Protein AF-A0A6L9H3I3-F1 (afdb_monomer_lite)

Structure (mmCIF, N/CA/C/O backbone):
data_AF-A0A6L9H3I3-F1
#
_entry.id   AF-A0A6L9H3I3-F1
#
loop_
_atom_site.group_PDB
_atom_site.id
_atom_site.type_symbol
_atom_site.label_atom_id
_atom_site.label_alt_id
_atom_site.label_comp_id
_atom_site.label_asym_id
_atom_site.label_entity_id
_atom_site.label_seq_id
_atom_site.pdbx_PDB_ins_code
_atom_site.Cartn_x
_atom_site.Cartn_y
_atom_site.Cartn_z
_atom_site.occupancy
_atom_site.B_iso_or_equiv
_atom_site.auth_seq_id
_atom_site.auth_comp_id
_atom_site.auth_asym_id
_atom_site.auth_atom_id
_atom_site.pdbx_PDB_model_num
ATOM 1 N N . MET A 1 1 ? -70.699 -23.336 64.433 1.00 36.28 1 MET A N 1
ATOM 2 C CA . MET A 1 1 ? -69.606 -24.010 63.700 1.00 36.28 1 MET A CA 1
ATOM 3 C C . MET A 1 1 ? -68.574 -22.952 63.310 1.00 36.28 1 MET A C 1
ATOM 5 O O . MET A 1 1 ? -68.954 -21.989 62.669 1.00 36.28 1 MET A O 1
ATOM 9 N N . LYS A 1 2 ? -67.322 -23.150 63.756 1.00 35.12 2 LYS A N 1
ATOM 10 C CA . LYS A 1 2 ? -66.038 -22.497 63.391 1.00 35.12 2 LYS A CA 1
ATOM 11 C C . LYS A 1 2 ? -65.759 -21.015 63.749 1.00 35.12 2 LYS A C 1
ATOM 13 O O . LYS A 1 2 ? -66.185 -20.085 63.084 1.00 35.12 2 LYS A O 1
ATOM 18 N N . MET A 1 3 ? -64.884 -20.864 64.752 1.00 33.75 3 MET A N 1
ATOM 19 C CA . MET A 1 3 ? -63.939 -19.757 64.986 1.00 33.75 3 MET A CA 1
ATOM 20 C C . MET A 1 3 ? -62.792 -19.750 63.949 1.00 33.75 3 MET A C 1
ATOM 22 O O . MET A 1 3 ? -62.346 -20.836 63.580 1.00 33.75 3 MET A O 1
ATOM 26 N N . ARG A 1 4 ? -62.178 -18.586 63.653 1.00 32.34 4 ARG A N 1
ATOM 27 C CA . ARG A 1 4 ? -60.791 -18.240 64.078 1.00 32.34 4 ARG A CA 1
ATOM 28 C C . ARG A 1 4 ? -60.317 -16.851 63.614 1.00 32.34 4 ARG A C 1
ATOM 30 O O . ARG A 1 4 ? -60.795 -16.298 62.637 1.00 32.34 4 ARG A O 1
ATOM 37 N N . LYS A 1 5 ? -59.370 -16.335 64.406 1.00 36.81 5 LYS A N 1
ATOM 38 C CA . LYS A 1 5 ? -58.681 -15.036 64.392 1.00 36.81 5 LYS A CA 1
ATOM 39 C C . LYS A 1 5 ? -57.460 -15.019 63.448 1.00 36.81 5 LYS A C 1
ATOM 41 O O . LYS A 1 5 ? -56.814 -16.054 63.326 1.00 36.81 5 LYS A O 1
ATOM 46 N N . GLY A 1 6 ? -57.072 -13.812 63.008 1.00 32.16 6 GLY A N 1
ATOM 47 C CA . GLY A 1 6 ? -55.678 -13.361 62.806 1.00 32.16 6 GLY A CA 1
ATOM 48 C C . GLY A 1 6 ? -55.072 -13.526 61.405 1.00 32.16 6 GLY A C 1
ATOM 49 O O . GLY A 1 6 ? -55.079 -14.625 60.873 1.00 32.16 6 GLY A O 1
ATOM 50 N N . PHE A 1 7 ? -54.519 -12.453 60.823 1.00 34.06 7 PHE A N 1
ATOM 51 C CA . PHE A 1 7 ? -53.072 -12.154 60.779 1.00 34.06 7 PHE A CA 1
ATOM 52 C C . PHE A 1 7 ? -52.809 -10.844 60.008 1.00 34.06 7 PHE A C 1
ATOM 54 O O . PHE A 1 7 ? -53.468 -10.544 59.018 1.00 34.06 7 PHE A O 1
ATOM 61 N N . ALA A 1 8 ? -51.849 -10.067 60.507 1.00 35.03 8 ALA A N 1
ATOM 62 C CA . ALA A 1 8 ? -51.223 -8.934 59.835 1.00 35.03 8 ALA A CA 1
ATOM 63 C C . ALA A 1 8 ? -50.082 -9.408 58.911 1.00 35.03 8 ALA A C 1
ATOM 65 O O . ALA A 1 8 ? -49.525 -10.482 59.138 1.00 35.03 8 ALA A O 1
ATOM 66 N N . GLY A 1 9 ? -49.686 -8.559 57.955 1.00 30.41 9 GLY A N 1
ATOM 67 C CA . GLY A 1 9 ? -48.455 -8.682 57.156 1.00 30.41 9 GLY A CA 1
ATOM 68 C C . GLY A 1 9 ? -48.728 -8.794 55.652 1.00 30.41 9 GLY A C 1
ATOM 69 O O . GLY A 1 9 ? -49.701 -9.420 55.267 1.00 30.41 9 GLY A O 1
ATOM 70 N N . ILE A 1 10 ? -47.966 -8.227 54.716 1.00 40.44 10 ILE A N 1
ATOM 71 C CA . ILE A 1 10 ? -46.642 -7.591 54.695 1.00 40.44 10 ILE A CA 1
ATOM 72 C C . ILE A 1 10 ? -46.613 -6.715 53.422 1.00 40.44 10 ILE A C 1
ATOM 74 O O . ILE A 1 10 ? -47.197 -7.088 52.404 1.00 40.44 10 ILE A O 1
ATOM 78 N N . CYS A 1 11 ? -45.939 -5.563 53.469 1.00 42.69 11 CYS A N 1
ATOM 79 C CA . CYS A 1 11 ? -45.597 -4.765 52.292 1.00 42.69 11 CYS A CA 1
ATOM 80 C C . CYS A 1 11 ? -44.807 -5.605 51.277 1.00 42.69 11 CYS A C 1
ATOM 82 O O . CYS A 1 11 ? -43.746 -6.120 51.615 1.00 42.69 11 CYS A O 1
ATOM 84 N N . ALA A 1 12 ? -45.255 -5.669 50.027 1.00 38.38 12 ALA A N 1
ATOM 85 C CA . ALA A 1 12 ? -44.405 -6.067 48.911 1.00 38.38 12 ALA A CA 1
ATOM 86 C C . ALA A 1 12 ? -44.545 -5.011 47.813 1.00 38.38 12 ALA A C 1
ATOM 88 O O . ALA A 1 12 ? -45.418 -5.089 46.951 1.00 38.38 12 ALA A O 1
ATOM 89 N N . ALA A 1 13 ? -43.707 -3.977 47.891 1.00 41.44 13 ALA A N 1
ATOM 90 C CA . ALA A 1 13 ? -43.441 -3.129 46.743 1.00 41.44 13 ALA A CA 1
ATOM 91 C C . ALA A 1 13 ? -42.761 -4.016 45.693 1.00 41.44 13 ALA A C 1
ATOM 93 O O . ALA A 1 13 ? -41.644 -4.487 45.904 1.00 41.44 13 ALA A O 1
ATOM 94 N N . ALA A 1 14 ? -43.456 -4.292 44.592 1.00 40.12 14 ALA A N 1
ATOM 95 C CA . ALA A 1 14 ? -42.855 -4.931 43.435 1.00 40.12 14 ALA A CA 1
ATOM 96 C C . ALA A 1 14 ? -41.870 -3.934 42.810 1.00 40.12 14 ALA A C 1
ATOM 98 O O . ALA A 1 14 ? -42.254 -3.078 42.016 1.00 40.12 14 ALA A O 1
ATOM 99 N N . ALA A 1 15 ? -40.601 -4.009 43.207 1.00 45.19 15 ALA A N 1
ATOM 100 C CA . ALA A 1 15 ? -39.524 -3.408 42.442 1.00 45.19 15 ALA A CA 1
ATOM 101 C C . ALA A 1 15 ? -39.409 -4.203 41.135 1.00 45.19 15 ALA A C 1
ATOM 103 O O . ALA A 1 15 ? -38.855 -5.300 41.113 1.00 45.19 15 ALA A O 1
ATOM 104 N N . LEU A 1 16 ? -39.995 -3.678 40.058 1.00 47.09 16 LEU A N 1
ATOM 105 C CA . LEU A 1 16 ? -39.700 -4.115 38.698 1.00 47.09 16 LEU A CA 1
ATOM 106 C C . LEU A 1 16 ? -38.226 -3.799 38.442 1.00 47.09 16 LEU A C 1
ATOM 108 O O . LEU A 1 16 ? -37.859 -2.663 38.147 1.00 47.09 16 LEU A O 1
ATOM 112 N N . SER A 1 17 ? -37.371 -4.801 38.617 1.00 55.84 17 SER A N 1
ATOM 113 C CA . SER A 1 17 ? -35.988 -4.766 38.172 1.00 55.84 17 SER A CA 1
ATOM 114 C C . SER A 1 17 ? -35.982 -4.653 36.648 1.00 55.84 17 SER A C 1
ATOM 116 O O . SER A 1 17 ? -36.091 -5.647 35.931 1.00 55.84 17 SER A O 1
ATOM 118 N N . LEU A 1 18 ? -35.875 -3.419 36.149 1.00 47.84 18 LEU A N 1
ATOM 119 C CA . LEU A 1 18 ? -35.474 -3.141 34.775 1.00 47.84 18 LEU A CA 1
ATOM 120 C C . LEU A 1 18 ? -34.069 -3.717 34.603 1.00 47.84 18 LEU A C 1
ATOM 122 O O . LEU A 1 18 ? -33.072 -3.100 34.971 1.00 47.84 18 LEU A O 1
ATOM 126 N N . SER A 1 19 ? -33.998 -4.934 34.078 1.00 59.56 19 SER A N 1
ATOM 127 C CA . SER A 1 19 ? -32.779 -5.463 33.487 1.00 59.56 19 SER A CA 1
ATOM 128 C C . SER A 1 19 ? -32.540 -4.656 32.217 1.00 59.56 19 SER A C 1
ATOM 130 O O . SER A 1 19 ? -32.976 -5.023 31.132 1.00 59.56 19 SER A O 1
ATOM 132 N N . MET A 1 20 ? -31.898 -3.495 32.366 1.00 53.78 20 MET A N 1
ATOM 133 C CA . MET A 1 20 ? -31.274 -2.824 31.237 1.00 53.78 20 MET A CA 1
ATOM 134 C C . MET A 1 20 ? -30.166 -3.761 30.777 1.00 53.78 20 MET A C 1
ATOM 136 O O . MET A 1 20 ? -29.102 -3.837 31.389 1.00 53.78 20 MET A O 1
ATOM 140 N N . THR A 1 21 ? -30.447 -4.548 29.745 1.00 56.28 21 THR A N 1
ATOM 141 C CA . THR A 1 21 ? -29.399 -5.176 28.956 1.00 56.28 21 THR A CA 1
ATOM 142 C C . THR A 1 21 ? -28.536 -4.036 28.439 1.00 56.28 21 THR A C 1
ATOM 144 O O . THR A 1 21 ? -28.946 -3.317 27.528 1.00 56.28 21 THR A O 1
ATOM 147 N N . VAL A 1 22 ? -27.383 -3.810 29.064 1.00 59.03 22 VAL A N 1
ATOM 148 C CA . VAL A 1 22 ? -26.354 -2.953 28.486 1.00 59.03 22 VAL A CA 1
ATOM 149 C C . VAL A 1 22 ? -25.877 -3.718 27.260 1.00 59.03 22 VAL A C 1
ATOM 151 O O . VAL A 1 22 ? -25.100 -4.662 27.376 1.00 59.03 22 VAL A O 1
ATOM 154 N N . GLY A 1 23 ? -26.445 -3.405 26.094 1.00 58.66 23 GLY A N 1
ATOM 155 C CA . GLY A 1 23 ? -25.831 -3.807 24.839 1.00 58.66 23 GLY A CA 1
ATOM 156 C C . GLY A 1 23 ? -24.420 -3.238 24.852 1.00 58.66 23 GLY A C 1
ATOM 157 O O . GLY A 1 23 ? -24.249 -2.055 25.144 1.00 58.66 23 GLY A O 1
ATOM 158 N N . ALA A 1 24 ? -23.411 -4.076 24.630 1.00 58.72 24 ALA A N 1
ATOM 159 C CA . ALA A 1 24 ? -22.078 -3.575 24.344 1.00 58.72 24 ALA A CA 1
ATOM 160 C C . ALA A 1 24 ? -22.190 -2.809 23.021 1.00 58.72 24 ALA A C 1
ATOM 162 O O . ALA A 1 24 ? -22.358 -3.419 21.967 1.00 58.72 24 ALA A O 1
ATOM 163 N N . PHE A 1 25 ? -22.228 -1.482 23.091 1.00 70.00 25 PHE A N 1
ATOM 164 C CA . PHE A 1 25 ? -22.212 -0.645 21.902 1.00 70.00 25 PHE A CA 1
ATOM 165 C C . PHE A 1 25 ? -20.771 -0.625 21.392 1.00 70.00 25 PHE A C 1
ATOM 167 O O . PHE A 1 25 ? -19.855 -0.305 22.149 1.00 70.00 25 PHE A O 1
ATOM 174 N N . ALA A 1 26 ? -20.568 -1.048 20.145 1.00 81.38 26 ALA A N 1
ATOM 175 C CA . ALA A 1 26 ? -19.287 -0.896 19.467 1.00 81.38 26 ALA A CA 1
ATOM 176 C C . ALA A 1 26 ? -19.008 0.600 19.231 1.00 81.38 26 ALA A C 1
ATOM 178 O O . ALA A 1 26 ? -19.950 1.387 19.126 1.00 81.38 26 ALA A O 1
ATOM 179 N N . GLY A 1 27 ? -17.730 0.982 19.181 1.00 89.44 27 GLY A N 1
ATOM 180 C CA . GLY A 1 27 ? -17.313 2.312 18.739 1.00 89.44 27 GLY A CA 1
ATOM 181 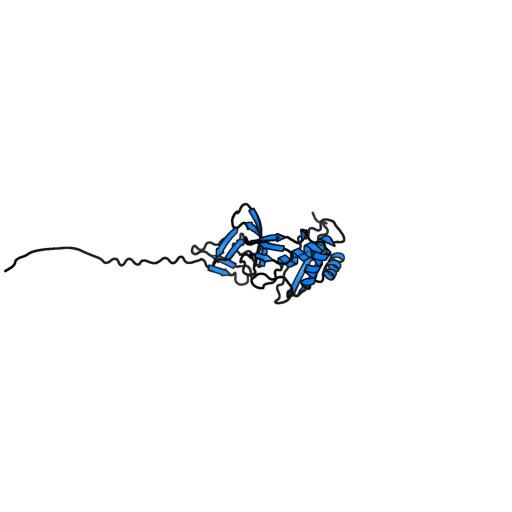C C . GLY A 1 27 ? -17.759 2.642 17.308 1.00 89.44 27 GLY A C 1
ATOM 182 O O . GLY A 1 27 ? -18.291 1.801 16.582 1.00 89.44 27 GLY A O 1
ATOM 183 N N . GLU A 1 28 ? -17.549 3.891 16.907 1.00 94.19 28 GLU A N 1
ATOM 184 C CA . GLU A 1 28 ? -18.027 4.431 15.635 1.00 94.19 28 GLU A CA 1
ATOM 185 C C . GLU A 1 28 ? -16.882 4.983 14.783 1.00 94.19 28 GLU A C 1
ATOM 187 O O . GLU A 1 28 ? -15.954 5.628 15.275 1.00 94.19 28 GLU A O 1
ATOM 192 N N . TRP A 1 29 ? -16.982 4.765 13.472 1.00 96.00 29 TRP A N 1
ATOM 193 C CA . TRP A 1 29 ? -16.098 5.375 12.486 1.00 96.00 29 TRP A CA 1
ATOM 194 C C . TRP A 1 29 ? -16.438 6.855 12.294 1.00 96.00 29 TRP A C 1
ATOM 196 O O . TRP A 1 29 ? -17.592 7.205 12.045 1.00 96.00 29 TRP A O 1
ATOM 206 N N . GLN A 1 30 ? -15.429 7.723 12.354 1.00 95.94 30 GLN A N 1
ATOM 207 C CA . GLN A 1 30 ? -15.565 9.159 12.116 1.00 95.94 30 GLN A CA 1
ATOM 208 C C . GLN A 1 30 ? -14.594 9.622 11.035 1.00 95.94 30 GLN A C 1
ATOM 210 O O . GLN A 1 30 ? -13.382 9.476 11.176 1.00 95.94 30 GLN A O 1
ATOM 215 N N . PHE A 1 31 ? -15.140 10.205 9.970 1.00 95.25 31 PHE A N 1
ATOM 216 C CA . PHE A 1 31 ? -14.370 10.812 8.889 1.00 95.25 31 PHE A CA 1
ATOM 217 C C . PHE A 1 31 ? -14.154 12.303 9.137 1.00 95.25 31 PHE A C 1
ATOM 219 O O . PHE A 1 31 ? -15.079 13.009 9.550 1.00 95.25 31 PHE A O 1
ATOM 226 N N . GLN A 1 32 ? -12.959 12.800 8.826 1.00 94.44 32 GLN A N 1
ATOM 227 C CA . GLN A 1 32 ? -12.697 14.233 8.806 1.00 94.44 32 GLN A CA 1
ATOM 228 C C . GLN A 1 32 ? -13.290 14.871 7.540 1.00 94.44 32 GLN A C 1
ATOM 230 O O . GLN A 1 32 ? -12.771 14.706 6.439 1.00 94.44 32 GLN A O 1
ATOM 235 N N . GLU A 1 33 ? -14.360 15.654 7.692 1.00 92.62 33 GLU A N 1
ATOM 236 C CA . GLU A 1 33 ? -14.953 16.395 6.574 1.00 92.62 33 GLU A CA 1
ATOM 237 C C . GLU A 1 33 ? -13.937 17.360 5.935 1.00 92.62 33 GLU A C 1
ATOM 239 O O . GLU A 1 33 ? -13.255 18.122 6.623 1.00 92.62 33 GLU A O 1
ATOM 244 N N . GLY A 1 34 ? -13.831 17.317 4.602 1.00 90.94 34 GLY A N 1
ATOM 245 C CA . GLY A 1 34 ? -12.828 18.075 3.845 1.00 90.94 34 GLY A CA 1
ATOM 246 C C . GLY A 1 34 ? -11.401 17.528 3.965 1.00 90.94 34 GLY A C 1
ATOM 247 O O . GLY A 1 34 ? -10.474 18.180 3.489 1.00 90.94 34 GLY A O 1
ATOM 248 N N . GLY A 1 35 ? -11.235 16.373 4.609 1.00 88.56 35 GLY A N 1
ATOM 249 C CA . GLY A 1 35 ? -9.977 15.659 4.726 1.00 88.56 35 GLY A CA 1
ATOM 250 C C . GLY A 1 35 ? -9.664 14.737 3.548 1.00 88.56 35 GLY A C 1
ATOM 251 O O . GLY A 1 35 ? -10.471 14.547 2.635 1.00 88.56 35 GLY A O 1
ATOM 252 N N . GLU A 1 36 ? -8.475 14.146 3.598 1.00 89.25 36 GLU A N 1
ATOM 253 C CA . GLU A 1 36 ? -8.033 13.091 2.690 1.00 89.25 36 GLU A CA 1
ATOM 254 C C . GLU A 1 36 ? -8.797 11.787 2.949 1.00 89.25 36 GLU A C 1
ATOM 256 O O . GLU A 1 36 ? -9.275 11.539 4.055 1.00 89.25 36 GLU A O 1
ATOM 261 N N . TYR A 1 37 ? -8.880 10.913 1.942 1.00 87.25 37 TYR A N 1
ATOM 262 C CA . TYR A 1 37 ? -9.697 9.688 1.988 1.00 87.25 37 TYR A CA 1
ATOM 263 C C . TYR A 1 37 ? -9.380 8.744 3.166 1.00 87.25 37 TYR A C 1
ATOM 265 O O . TYR A 1 37 ? -10.253 7.987 3.585 1.00 87.25 37 TYR A O 1
ATOM 273 N N . TRP A 1 38 ? -8.154 8.794 3.694 1.00 90.19 38 TRP A N 1
ATOM 274 C CA . TRP A 1 38 ? -7.659 7.975 4.804 1.00 90.19 38 TRP A CA 1
ATOM 275 C C . TRP A 1 38 ? -7.886 8.609 6.185 1.00 90.19 38 TRP A C 1
ATOM 277 O O . TRP A 1 38 ? -7.622 7.963 7.194 1.00 90.19 38 TRP A O 1
ATOM 287 N N . GLN A 1 39 ? -8.404 9.841 6.274 1.00 95.81 39 GLN A N 1
ATOM 288 C CA . GLN A 1 39 ? -8.617 10.545 7.548 1.00 95.81 39 GLN A CA 1
ATOM 289 C C . GLN A 1 39 ? -9.863 10.044 8.295 1.00 95.81 39 GLN A C 1
ATOM 291 O O . GLN A 1 39 ? -10.807 10.788 8.577 1.00 95.81 39 GLN A O 1
ATOM 296 N N . TRP A 1 40 ? -9.843 8.758 8.631 1.00 97.19 40 TRP A N 1
ATOM 297 C CA . TRP A 1 40 ? -10.832 8.063 9.441 1.00 97.19 40 TRP A CA 1
ATOM 298 C C . TRP A 1 40 ? -10.263 7.727 10.810 1.00 97.19 40 TRP A C 1
ATOM 300 O O . TRP A 1 40 ? -9.162 7.195 10.909 1.00 97.19 40 TRP A O 1
ATOM 310 N N . LYS A 1 41 ? -11.047 7.978 11.858 1.00 96.81 41 LYS A N 1
ATOM 311 C CA . LYS A 1 41 ? -10.780 7.523 13.227 1.00 96.81 41 LYS A CA 1
ATOM 312 C C . LYS A 1 41 ? -11.846 6.535 13.671 1.00 96.81 41 LYS A C 1
ATOM 314 O O . LYS A 1 41 ? -12.968 6.563 13.164 1.00 96.81 41 LYS A O 1
ATOM 319 N N . TYR A 1 42 ? -11.519 5.721 14.667 1.00 95.94 42 TYR A N 1
ATOM 320 C CA . TYR A 1 42 ? -12.495 4.897 15.371 1.00 95.94 42 TYR A CA 1
ATOM 321 C C . TYR A 1 42 ? -12.628 5.377 16.816 1.00 95.94 42 TYR A C 1
ATOM 323 O O . TYR A 1 42 ? -11.666 5.330 17.588 1.00 95.94 42 TYR A O 1
ATOM 331 N N . VAL A 1 43 ? -13.815 5.880 17.152 1.00 94.00 43 VAL A N 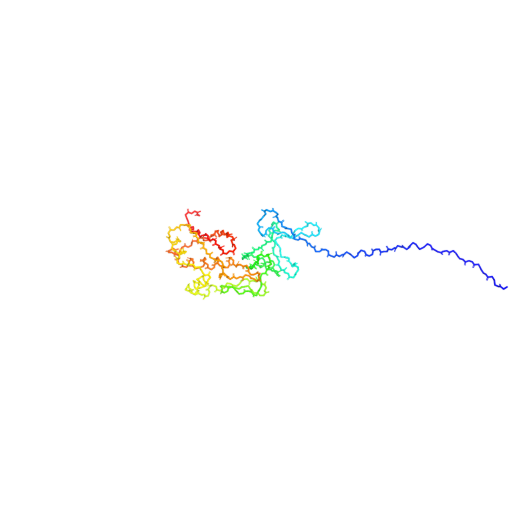1
ATOM 332 C CA . VAL A 1 43 ? -14.122 6.496 18.443 1.00 94.00 43 VAL A CA 1
ATOM 333 C C . VAL A 1 43 ? -14.893 5.504 19.299 1.00 94.00 43 VAL A C 1
ATOM 335 O O . VAL A 1 43 ? -16.005 5.103 18.962 1.00 94.00 43 VAL A O 1
ATOM 338 N N . GLU A 1 44 ? -14.299 5.111 20.419 1.00 92.38 44 GLU A N 1
ATOM 339 C CA . GLU A 1 44 ? -14.929 4.243 21.406 1.00 92.38 44 GLU A CA 1
ATOM 340 C C . GLU A 1 44 ? -16.033 4.990 22.170 1.00 92.38 44 GLU A C 1
ATOM 342 O O . GLU A 1 44 ? -16.115 6.219 22.178 1.00 92.38 44 GLU A O 1
ATOM 347 N N . GLN A 1 45 ? -16.886 4.243 22.869 1.00 89.31 45 GLN A N 1
ATOM 348 C CA . GLN A 1 45 ? -18.037 4.804 23.585 1.00 89.31 45 GLN A CA 1
ATOM 349 C C . GLN A 1 45 ? -17.658 5.857 24.645 1.00 89.31 45 GLN A C 1
ATOM 351 O O . GLN A 1 45 ? -18.435 6.769 24.928 1.00 89.31 45 GLN A O 1
ATOM 356 N N . ASP A 1 46 ? -16.480 5.728 25.253 1.00 89.00 46 ASP A N 1
ATOM 357 C CA . ASP A 1 46 ? -15.959 6.683 26.236 1.00 89.00 46 ASP A CA 1
ATOM 358 C C . ASP A 1 46 ? -15.368 7.955 25.597 1.00 89.00 46 ASP A C 1
ATOM 360 O O . ASP A 1 46 ? -14.893 8.842 26.308 1.00 89.00 46 ASP A O 1
ATOM 364 N N . GLY A 1 47 ? -15.429 8.060 24.266 1.00 88.75 47 GLY A N 1
ATOM 365 C CA . GLY A 1 47 ? -14.876 9.150 23.474 1.00 88.75 47 GLY A CA 1
ATOM 366 C C . GLY A 1 47 ? -13.385 9.000 23.171 1.00 88.75 47 GLY A C 1
ATOM 367 O O . GLY A 1 47 ? -12.815 9.891 22.541 1.00 88.75 47 GLY A O 1
ATOM 368 N N . SER A 1 48 ? -12.734 7.916 23.608 1.00 91.38 48 SER A N 1
ATOM 369 C CA . SER A 1 48 ? -11.331 7.656 23.280 1.00 91.38 48 SER A CA 1
ATOM 370 C C . SER A 1 48 ? -11.156 7.207 21.826 1.00 91.38 48 SER A C 1
ATOM 372 O O . SER A 1 48 ? -12.053 6.624 21.220 1.00 91.38 48 SER A O 1
ATOM 374 N N . CYS A 1 49 ? -9.987 7.497 21.254 1.00 91.88 49 CYS A N 1
ATOM 375 C CA . CYS A 1 49 ? -9.563 7.007 19.942 1.00 91.88 49 CYS A CA 1
ATOM 376 C C . CYS A 1 49 ? -8.390 6.043 20.118 1.00 91.88 49 CYS A C 1
ATOM 378 O O . CYS A 1 49 ? -7.594 6.199 21.048 1.00 91.88 49 CYS A O 1
ATOM 380 N N . LYS A 1 50 ? -8.265 5.086 19.200 1.00 90.44 50 LYS A N 1
ATOM 381 C CA . LYS A 1 50 ? -7.082 4.226 19.085 1.00 90.44 50 LYS A CA 1
ATOM 382 C C . LYS A 1 50 ? -5.925 5.012 18.492 1.00 90.44 50 LYS A C 1
ATOM 384 O O . LYS A 1 50 ? -6.144 5.798 17.575 1.00 90.44 50 LYS A O 1
ATOM 389 N N . VAL A 1 51 ? -4.725 4.824 19.036 1.00 94.81 51 VAL A N 1
ATOM 390 C CA . VAL A 1 51 ? -3.501 5.496 18.577 1.00 94.81 51 VAL A CA 1
ATOM 391 C C . VAL A 1 51 ? -2.311 4.551 18.694 1.00 94.81 51 VAL A C 1
ATOM 393 O O . VAL A 1 51 ? -2.137 3.906 19.727 1.00 94.81 51 VAL A O 1
ATOM 396 N N . ASN A 1 52 ? -1.467 4.500 17.664 1.00 94.62 52 ASN A N 1
ATOM 397 C CA . ASN A 1 52 ? -0.302 3.607 17.576 1.00 94.62 52 ASN A CA 1
ATOM 398 C C . ASN A 1 52 ? -0.618 2.139 17.923 1.00 94.62 52 ASN A C 1
ATOM 400 O O . ASN A 1 52 ? 0.160 1.480 18.620 1.00 94.62 52 ASN A O 1
ATOM 404 N N . GLU A 1 53 ? -1.785 1.641 17.516 1.00 95.44 53 GLU A N 1
ATOM 405 C CA . GLU A 1 53 ? -2.222 0.291 17.867 1.00 95.44 53 GLU A CA 1
ATOM 406 C C . GLU A 1 53 ? -3.068 -0.362 16.776 1.00 95.44 53 GLU A C 1
ATOM 408 O O . GLU A 1 53 ? -3.751 0.298 15.989 1.00 95.44 53 GLU A O 1
ATOM 413 N N . TRP A 1 54 ? -3.045 -1.694 16.783 1.00 97.31 54 TRP A N 1
ATOM 414 C CA . TRP A 1 54 ? -3.946 -2.525 16.002 1.00 97.31 54 TRP A CA 1
ATOM 415 C C . TRP A 1 54 ? -5.294 -2.685 16.704 1.00 97.31 54 TRP A C 1
ATOM 417 O O . TRP A 1 54 ? -5.360 -2.922 17.911 1.00 97.31 54 TRP A O 1
ATOM 427 N N . LYS A 1 55 ? -6.382 -2.674 15.933 1.00 95.88 55 LYS A N 1
ATOM 428 C CA . LYS A 1 55 ? -7.719 -3.022 16.412 1.00 95.88 55 LYS A CA 1
ATOM 429 C C . LYS A 1 55 ? -8.451 -3.890 15.399 1.00 95.88 55 LYS A C 1
ATOM 431 O O . LYS A 1 55 ? -8.566 -3.540 14.228 1.00 95.88 55 LYS A O 1
ATOM 436 N N . GLU A 1 56 ? -9.018 -4.987 15.888 1.00 96.19 56 GLU A N 1
ATOM 437 C CA . GLU A 1 56 ? -9.998 -5.758 15.132 1.00 96.19 56 GLU A CA 1
ATOM 438 C C . GLU A 1 56 ? -11.385 -5.113 15.262 1.00 96.19 56 GLU A C 1
ATOM 440 O O . GLU A 1 56 ? -11.878 -4.890 16.380 1.00 96.19 56 GLU A O 1
ATOM 445 N N . ILE A 1 57 ? -11.995 -4.795 14.122 1.00 95.44 57 ILE A N 1
ATOM 446 C CA . ILE A 1 57 ? -13.324 -4.193 13.983 1.00 95.44 57 ILE A CA 1
ATOM 447 C C . ILE A 1 57 ? -14.052 -4.986 12.896 1.00 95.44 57 ILE A C 1
ATOM 449 O O . ILE A 1 57 ? -13.539 -5.140 11.790 1.00 95.44 57 ILE A O 1
ATOM 453 N N . ASP A 1 58 ? -15.215 -5.548 13.228 1.00 94.00 58 ASP A N 1
ATOM 454 C CA . ASP A 1 58 ? -16.030 -6.367 12.316 1.00 94.00 58 ASP A CA 1
ATOM 455 C C . ASP A 1 58 ? -15.255 -7.488 11.587 1.00 94.00 58 ASP A C 1
ATOM 457 O O . ASP A 1 58 ? -15.508 -7.797 10.421 1.00 94.00 58 ASP A O 1
ATOM 461 N N . GLY A 1 59 ? -14.303 -8.119 12.284 1.00 95.00 59 GLY A N 1
ATOM 462 C CA . GLY A 1 59 ? -13.493 -9.224 11.755 1.00 95.00 59 GLY A CA 1
ATOM 463 C C . GLY A 1 59 ? -12.359 -8.800 10.816 1.00 95.00 59 GLY A C 1
ATOM 464 O O . GLY A 1 59 ? -11.768 -9.649 10.150 1.00 95.00 59 GLY A O 1
ATOM 465 N N . LYS A 1 60 ? -12.064 -7.499 10.728 1.00 97.31 60 LYS A N 1
ATOM 466 C CA . LYS A 1 60 ? -10.942 -6.940 9.968 1.00 97.31 60 LYS A CA 1
ATOM 467 C C . LYS A 1 60 ? -9.989 -6.205 10.904 1.00 97.31 60 LYS A C 1
ATOM 469 O O . LYS A 1 60 ? -10.425 -5.564 11.858 1.00 97.31 60 LYS A O 1
ATOM 474 N N . TRP A 1 61 ? -8.694 -6.287 10.620 1.00 98.06 61 TRP A N 1
ATOM 475 C CA . TRP A 1 61 ? -7.662 -5.577 11.373 1.00 98.06 61 TRP A CA 1
ATOM 476 C C . TRP A 1 61 ? -7.367 -4.216 10.758 1.00 98.06 61 TRP A C 1
ATOM 478 O O . TRP A 1 61 ? -7.216 -4.111 9.545 1.00 98.06 61 TRP A O 1
ATOM 488 N N . TYR A 1 62 ? -7.248 -3.208 11.613 1.00 98.38 62 TYR A N 1
ATOM 489 C CA . TYR A 1 62 ? -6.882 -1.836 11.272 1.00 98.38 62 TYR A CA 1
ATOM 490 C C . TYR A 1 62 ? -5.743 -1.397 12.182 1.00 98.38 62 TYR A C 1
ATOM 492 O O . TYR A 1 62 ? -5.728 -1.781 13.353 1.00 98.38 62 TYR A O 1
ATOM 500 N N . HIS A 1 63 ? -4.823 -0.588 11.671 1.00 98.25 63 HIS A N 1
ATOM 501 C CA . HIS A 1 63 ? -3.813 0.081 12.484 1.00 98.25 63 HIS A CA 1
ATOM 502 C C . HIS A 1 63 ? -4.088 1.582 12.485 1.00 98.25 63 HIS A C 1
ATOM 504 O O . HIS A 1 63 ? -4.501 2.135 11.464 1.00 98.25 63 HIS A O 1
ATOM 510 N N . PHE A 1 64 ? -3.895 2.210 13.640 1.00 97.81 64 PHE A N 1
ATOM 511 C CA . PHE A 1 64 ? -4.089 3.641 13.828 1.00 97.81 64 PHE A CA 1
ATOM 512 C C . PHE A 1 64 ? -2.752 4.314 14.101 1.00 97.81 64 PHE A C 1
ATOM 514 O O . PHE A 1 64 ? -1.981 3.853 14.945 1.00 97.81 64 PHE A O 1
ATOM 521 N N . ASP A 1 65 ? -2.503 5.428 13.426 1.00 97.31 65 ASP A N 1
ATOM 522 C CA . ASP A 1 65 ? -1.311 6.241 13.599 1.00 97.31 65 ASP A CA 1
ATOM 523 C C . ASP A 1 65 ? -1.311 6.989 14.949 1.00 97.31 65 ASP A C 1
ATOM 525 O O . ASP A 1 65 ? -2.182 6.826 15.812 1.00 97.31 65 ASP A O 1
ATOM 529 N N . SER A 1 66 ? -0.299 7.830 15.160 1.00 96.50 66 SER A N 1
ATOM 530 C CA . SER A 1 66 ? -0.162 8.609 16.394 1.00 96.50 66 SER A CA 1
ATOM 531 C C . SER A 1 66 ? -1.222 9.701 16.593 1.00 96.50 66 SER A C 1
ATOM 533 O O . SER A 1 66 ? -1.420 10.156 17.721 1.00 96.50 66 SER A O 1
ATOM 535 N N . GLU A 1 67 ? -1.911 10.113 15.527 1.00 95.88 67 GLU A N 1
ATOM 536 C CA . GLU A 1 67 ? -3.027 11.062 15.564 1.00 95.88 67 GLU A CA 1
ATOM 537 C C . GLU A 1 67 ? -4.388 10.348 15.657 1.00 95.88 67 GLU A C 1
ATOM 539 O O . GLU A 1 67 ? -5.420 10.990 15.894 1.00 95.88 67 GLU A O 1
ATOM 544 N N . GLY A 1 68 ? -4.389 9.023 15.522 1.00 96.44 68 GLY A N 1
ATOM 545 C CA . GLY A 1 68 ? -5.546 8.143 15.560 1.00 96.44 68 GLY A CA 1
ATOM 546 C C . GLY A 1 68 ? -6.270 8.012 14.227 1.00 96.44 68 GLY A C 1
ATOM 547 O O . GLY A 1 68 ? -7.426 7.589 14.226 1.00 96.44 68 GLY A O 1
ATOM 548 N N . TYR A 1 69 ? -5.636 8.405 13.119 1.00 97.75 69 TYR A N 1
ATOM 549 C CA . TYR A 1 69 ? -6.121 8.091 11.777 1.00 97.75 69 TYR A CA 1
ATOM 550 C C . TYR A 1 69 ? -5.667 6.696 11.360 1.00 97.75 69 TYR A C 1
ATOM 552 O O . TYR A 1 69 ? -4.649 6.204 11.834 1.00 97.75 69 TYR A O 1
ATOM 560 N N . ILE A 1 70 ? -6.426 6.042 10.487 1.00 97.75 70 ILE A N 1
ATOM 561 C CA . ILE A 1 70 ? -6.030 4.741 9.943 1.00 97.75 70 ILE A CA 1
ATOM 562 C C . ILE A 1 70 ? -4.833 4.863 8.997 1.00 97.75 70 ILE A C 1
ATOM 564 O O . ILE A 1 70 ? -4.778 5.759 8.155 1.00 97.75 70 ILE A O 1
ATOM 568 N N . ASP A 1 71 ? -3.926 3.892 9.070 1.00 97.31 71 ASP A N 1
ATOM 569 C CA . ASP A 1 71 ? -2.996 3.618 7.977 1.00 97.31 71 ASP A CA 1
ATOM 570 C C . ASP A 1 71 ? -3.764 2.914 6.845 1.00 97.31 71 ASP A C 1
ATOM 572 O O . ASP A 1 71 ? -4.389 1.871 7.060 1.00 97.31 71 ASP A O 1
ATOM 576 N N . ALA A 1 72 ? -3.757 3.482 5.635 1.00 95.06 72 ALA A N 1
ATOM 577 C CA . ALA A 1 72 ? -4.564 2.991 4.516 1.00 95.06 72 ALA A CA 1
ATOM 578 C C . ALA A 1 72 ? -3.881 3.160 3.152 1.00 95.06 72 ALA A C 1
ATOM 580 O O . ALA A 1 72 ? -3.096 4.083 2.935 1.00 95.06 72 ALA A O 1
ATOM 581 N N . GLY A 1 73 ? -4.236 2.278 2.213 1.00 91.69 73 GLY A N 1
ATOM 582 C CA . GLY A 1 73 ? -3.911 2.403 0.791 1.00 91.69 73 GLY A CA 1
ATOM 583 C C . GLY A 1 73 ? -2.447 2.167 0.407 1.00 91.69 73 GLY A C 1
ATOM 584 O O . GLY A 1 73 ? -2.007 2.708 -0.609 1.00 91.69 73 GLY A O 1
ATOM 585 N N . GLY A 1 74 ? -1.683 1.387 1.176 1.00 92.31 74 GLY A N 1
ATOM 586 C CA . GLY A 1 74 ? -0.241 1.277 0.947 1.00 92.31 74 GLY A CA 1
ATOM 587 C C . GLY A 1 74 ? 0.508 0.278 1.821 1.00 92.31 74 GLY A C 1
ATOM 588 O O . GLY A 1 74 ? -0.089 -0.493 2.572 1.00 92.31 74 GLY A O 1
ATOM 589 N N . LEU A 1 75 ? 1.838 0.294 1.697 1.00 93.31 75 LEU A N 1
ATOM 590 C CA . LEU A 1 75 ? 2.754 -0.515 2.506 1.00 93.31 75 LEU A CA 1
ATOM 591 C C . LEU A 1 75 ? 3.272 0.296 3.694 1.00 93.31 75 LEU A C 1
ATOM 593 O O . LEU A 1 75 ? 3.896 1.338 3.516 1.00 93.31 75 LEU A O 1
ATOM 597 N N . PHE A 1 76 ? 3.103 -0.235 4.901 1.00 94.94 76 PHE A N 1
ATOM 598 C CA . PHE A 1 76 ? 3.505 0.422 6.143 1.00 94.94 76 PHE A CA 1
ATOM 599 C C . PHE A 1 76 ? 4.407 -0.493 6.967 1.00 94.94 76 PHE A C 1
ATOM 601 O O . PHE A 1 76 ? 4.148 -1.691 7.071 1.00 94.94 76 PHE A O 1
ATOM 608 N N . PHE A 1 77 ? 5.469 0.056 7.563 1.00 95.19 77 PHE A N 1
ATOM 609 C CA . PHE A 1 77 ? 6.258 -0.664 8.564 1.00 95.19 77 PHE A CA 1
ATOM 610 C C . PHE A 1 77 ? 5.588 -0.499 9.928 1.00 95.19 77 PHE A C 1
ATOM 612 O O . PHE A 1 77 ? 5.663 0.569 10.533 1.00 95.19 77 PHE A O 1
ATOM 619 N N . LEU A 1 78 ? 4.912 -1.551 10.380 1.00 96.06 78 LEU A N 1
ATOM 620 C CA . LEU A 1 78 ? 4.048 -1.546 11.557 1.00 96.06 78 LEU A CA 1
ATOM 621 C C . LEU A 1 78 ? 4.477 -2.648 12.531 1.00 96.06 78 LEU A C 1
ATOM 623 O O . LEU A 1 78 ? 5.080 -3.640 12.106 1.00 96.06 78 LEU A O 1
ATOM 627 N N . PRO A 1 79 ? 4.155 -2.525 13.829 1.00 94.50 79 PRO A N 1
ATOM 628 C CA . PRO A 1 79 ? 4.317 -3.633 14.760 1.00 94.50 79 PRO A CA 1
ATOM 629 C C . PRO A 1 79 ? 3.537 -4.863 14.278 1.00 94.50 79 PRO A C 1
ATOM 631 O O . PRO A 1 79 ? 2.473 -4.722 13.681 1.00 94.50 79 PRO A O 1
ATOM 634 N N . SER A 1 80 ? 4.019 -6.070 14.554 1.00 91.19 80 SER A N 1
ATOM 635 C CA . SER A 1 80 ? 3.237 -7.282 14.317 1.00 91.19 80 SER A CA 1
ATOM 636 C C . SER A 1 80 ? 2.003 -7.284 15.221 1.00 91.19 80 SER A C 1
ATOM 638 O O . SER A 1 80 ? 2.097 -6.936 16.400 1.00 91.19 80 SER A O 1
ATOM 640 N N . ILE A 1 81 ? 0.854 -7.738 14.705 1.00 89.38 81 ILE A N 1
ATOM 641 C CA . ILE A 1 81 ? -0.401 -7.841 15.477 1.00 89.38 81 ILE A CA 1
ATOM 642 C C . ILE A 1 81 ? -0.201 -8.628 16.785 1.00 89.38 81 ILE A C 1
ATOM 644 O O . ILE A 1 81 ? -0.814 -8.309 17.803 1.00 89.38 81 ILE A O 1
ATOM 648 N N . ASN A 1 82 ? 0.668 -9.646 16.773 1.00 85.56 82 ASN A N 1
ATOM 649 C CA . ASN A 1 82 ? 0.864 -10.559 17.903 1.00 85.56 82 ASN A CA 1
ATOM 650 C C . ASN A 1 82 ? 2.086 -10.232 18.780 1.00 85.56 82 ASN A C 1
ATOM 652 O O . ASN A 1 82 ? 2.226 -10.818 19.854 1.00 85.56 82 ASN A O 1
ATOM 656 N N . ASP A 1 83 ? 2.971 -9.332 18.346 1.00 87.38 83 ASP A N 1
ATOM 657 C CA . ASP A 1 83 ? 4.145 -8.912 19.116 1.00 87.38 83 ASP A CA 1
ATOM 658 C C . ASP A 1 83 ? 4.546 -7.485 18.740 1.00 87.38 83 ASP A C 1
ATOM 660 O O . ASP A 1 83 ? 5.160 -7.238 17.702 1.00 87.38 83 ASP A O 1
ATOM 664 N N . SER A 1 84 ? 4.247 -6.541 19.630 1.00 87.56 84 SER A N 1
ATOM 665 C CA . SER A 1 84 ? 4.547 -5.127 19.417 1.00 87.56 84 SER A CA 1
ATOM 666 C C . SER A 1 84 ? 6.048 -4.801 19.399 1.00 87.56 84 SER A C 1
ATOM 668 O O . SER A 1 84 ? 6.415 -3.672 19.089 1.00 87.56 84 SER A O 1
ATOM 670 N N . ASN A 1 85 ? 6.925 -5.743 19.772 1.00 90.06 85 ASN A N 1
ATOM 671 C CA . ASN A 1 85 ? 8.381 -5.559 19.733 1.00 90.06 85 ASN A CA 1
ATOM 672 C C . ASN A 1 85 ? 8.996 -5.967 18.388 1.00 90.06 85 ASN A C 1
ATOM 674 O O . ASN A 1 85 ? 10.183 -5.726 18.162 1.00 90.06 85 ASN A O 1
ATOM 678 N N . VAL A 1 86 ? 8.210 -6.596 17.514 1.00 89.12 86 VAL A N 1
ATOM 679 C CA . VAL A 1 86 ? 8.616 -6.991 16.167 1.00 89.12 86 VAL A CA 1
ATOM 680 C C . VAL A 1 86 ? 7.909 -6.071 15.183 1.00 89.12 86 VAL A C 1
ATOM 682 O O . VAL A 1 86 ? 6.697 -5.913 15.256 1.00 89.12 86 VAL A O 1
ATOM 685 N N . GLY A 1 87 ? 8.662 -5.443 14.284 1.00 91.75 87 GLY A N 1
ATOM 686 C CA . GLY A 1 87 ? 8.106 -4.645 13.193 1.00 91.75 87 GLY A CA 1
ATOM 687 C C . GLY A 1 87 ? 8.244 -5.382 11.868 1.00 91.75 87 GLY A C 1
ATOM 688 O O . GLY A 1 87 ? 9.316 -5.911 11.581 1.00 91.75 87 GLY A O 1
ATOM 689 N N . ASP A 1 88 ? 7.183 -5.373 11.069 1.00 93.81 88 ASP A N 1
ATOM 690 C CA . ASP A 1 88 ? 7.137 -5.941 9.723 1.00 93.81 88 ASP A CA 1
ATOM 691 C C . ASP A 1 88 ? 6.426 -4.970 8.767 1.00 93.81 88 ASP A C 1
ATOM 693 O O . ASP A 1 88 ? 5.648 -4.102 9.179 1.00 93.81 88 ASP A O 1
ATOM 697 N N . ARG A 1 89 ? 6.671 -5.112 7.459 1.00 94.88 89 ARG A N 1
ATOM 698 C CA . ARG A 1 89 ? 5.865 -4.405 6.454 1.00 94.88 89 ARG A CA 1
ATOM 699 C C . ARG A 1 89 ? 4.504 -5.086 6.309 1.00 94.88 89 ARG A C 1
ATOM 701 O O . ARG A 1 89 ? 4.448 -6.305 6.198 1.00 94.88 89 ARG A O 1
ATOM 708 N N . HIS A 1 90 ? 3.438 -4.300 6.251 1.00 96.50 90 HIS A N 1
ATOM 709 C CA . HIS A 1 90 ? 2.062 -4.753 6.056 1.00 96.50 90 HIS A CA 1
ATOM 710 C C . HIS A 1 90 ? 1.410 -3.933 4.944 1.00 96.50 90 HIS A C 1
ATOM 712 O O . HIS A 1 90 ? 1.697 -2.743 4.811 1.00 96.50 90 HIS A O 1
ATOM 718 N N . TYR A 1 91 ? 0.548 -4.561 4.144 1.00 96.75 91 TYR A N 1
ATOM 719 C CA . TYR A 1 91 ? -0.236 -3.850 3.135 1.00 96.75 91 TYR A CA 1
ATOM 720 C C . TYR A 1 91 ? -1.624 -3.526 3.695 1.00 96.75 91 TYR A C 1
ATOM 722 O O . TYR A 1 91 ? -2.403 -4.432 3.997 1.00 96.75 91 TYR A O 1
ATOM 730 N N . MET A 1 92 ? -1.936 -2.239 3.809 1.00 97.62 92 MET A N 1
ATOM 731 C CA . MET A 1 92 ? -3.245 -1.744 4.222 1.00 97.62 92 MET A CA 1
ATOM 732 C C . MET A 1 92 ? -4.058 -1.427 2.968 1.00 97.62 92 MET A C 1
ATOM 734 O O . MET A 1 92 ? -3.634 -0.626 2.134 1.00 97.62 92 MET A O 1
ATOM 738 N N . MET A 1 93 ? -5.217 -2.068 2.815 1.00 96.88 93 MET A N 1
ATOM 739 C CA . MET A 1 93 ? -6.126 -1.838 1.686 1.00 96.88 93 MET A CA 1
ATOM 740 C C . MET A 1 93 ? -6.648 -0.398 1.681 1.00 96.88 93 MET A C 1
ATOM 742 O O . MET A 1 93 ? -6.436 0.359 2.632 1.00 96.88 93 MET A O 1
ATOM 746 N N . PHE A 1 94 ? -7.342 0.004 0.616 1.00 92.50 94 PHE A N 1
ATOM 747 C CA . PHE A 1 94 ? -7.866 1.370 0.504 1.00 92.50 94 PHE A CA 1
ATOM 748 C C . PHE A 1 94 ? -8.808 1.759 1.657 1.00 92.50 94 PHE A C 1
ATOM 750 O O . PHE A 1 94 ? -8.800 2.906 2.096 1.00 92.50 94 PHE A O 1
ATOM 757 N N . SER A 1 95 ? -9.573 0.805 2.198 1.00 94.88 95 SER A N 1
ATOM 758 C CA . SER A 1 95 ? -10.396 1.017 3.399 1.00 94.88 95 SER A CA 1
ATOM 759 C C . SER A 1 95 ? -9.616 1.099 4.721 1.00 94.88 95 SER A C 1
ATOM 761 O O . SER A 1 95 ? -10.223 1.336 5.764 1.00 94.88 95 SER A O 1
ATOM 763 N N . GLY A 1 96 ? -8.305 0.843 4.705 1.00 96.56 96 GLY A N 1
ATOM 764 C CA . GLY A 1 96 ? -7.448 0.686 5.886 1.00 96.56 96 GLY A CA 1
ATOM 765 C C . GLY A 1 96 ? -7.506 -0.691 6.542 1.00 96.56 96 GLY A C 1
ATOM 766 O O . GLY A 1 96 ? -6.852 -0.912 7.555 1.00 96.56 96 GLY A O 1
ATOM 767 N N . ALA A 1 97 ? -8.272 -1.637 5.999 1.00 98.25 97 ALA A N 1
ATOM 768 C CA . ALA A 1 97 ? -8.218 -3.009 6.482 1.00 98.25 97 ALA A CA 1
ATOM 769 C C . ALA A 1 97 ? -6.920 -3.702 6.030 1.00 98.25 97 ALA A C 1
ATOM 771 O O . ALA A 1 97 ? -6.476 -3.532 4.895 1.00 98.25 97 ALA A O 1
ATOM 772 N N . LEU A 1 98 ? -6.336 -4.519 6.905 1.00 98.44 98 LEU A N 1
ATOM 773 C CA . LEU A 1 98 ? -5.155 -5.324 6.609 1.00 98.44 98 LEU A CA 1
ATOM 774 C C . LEU A 1 98 ? -5.440 -6.334 5.489 1.00 98.44 98 LEU A C 1
ATOM 776 O O . LEU A 1 98 ? -6.369 -7.140 5.581 1.00 98.44 98 LEU A O 1
ATOM 780 N N . GLU A 1 99 ? -4.604 -6.318 4.456 1.00 98.19 99 GLU A N 1
ATOM 781 C CA . GLU A 1 99 ? -4.591 -7.337 3.411 1.00 98.19 99 GLU A CA 1
ATOM 782 C C . GLU A 1 99 ? -3.893 -8.610 3.907 1.00 98.19 99 GLU A C 1
ATOM 784 O O . GLU A 1 99 ? -2.867 -8.554 4.587 1.00 98.19 99 GLU A O 1
ATOM 789 N N . THR A 1 100 ? -4.411 -9.779 3.525 1.00 97.62 100 THR A N 1
ATOM 790 C CA . THR A 1 100 ? -3.789 -11.072 3.851 1.00 97.62 100 THR A CA 1
ATOM 791 C C . THR A 1 100 ? -3.888 -12.030 2.673 1.00 97.62 100 THR A C 1
ATOM 793 O O . THR A 1 100 ? -4.813 -11.949 1.868 1.00 97.62 100 THR A O 1
ATOM 796 N N . ASN A 1 101 ? -2.962 -12.987 2.589 1.00 97.19 101 ASN A N 1
ATOM 797 C CA . ASN A 1 101 ? -2.956 -14.035 1.559 1.00 97.19 101 ASN A CA 1
ATOM 798 C C . ASN A 1 101 ? -3.035 -13.488 0.120 1.00 97.19 101 ASN A C 1
ATOM 800 O O . ASN A 1 101 ? -3.716 -14.061 -0.739 1.00 97.19 101 ASN A O 1
ATOM 804 N N . ARG A 1 102 ? -2.348 -12.376 -0.151 1.00 96.94 102 ARG A N 1
ATOM 805 C CA . ARG A 1 102 ? -2.416 -11.677 -1.436 1.00 96.94 102 ARG A CA 1
ATOM 806 C C . ARG A 1 102 ? -1.061 -11.658 -2.117 1.00 96.94 102 ARG A C 1
ATOM 808 O O . ARG A 1 102 ? -0.106 -11.109 -1.580 1.00 96.94 102 ARG A O 1
ATOM 815 N N . ASP A 1 103 ? -1.012 -12.222 -3.319 1.00 95.19 103 ASP A N 1
ATOM 816 C CA . ASP A 1 103 ? 0.142 -12.169 -4.213 1.00 95.19 103 ASP A CA 1
ATOM 817 C C . ASP A 1 103 ? -0.016 -11.021 -5.217 1.00 95.19 103 ASP A C 1
ATOM 819 O O . ASP A 1 103 ? -1.013 -10.944 -5.942 1.00 95.19 103 ASP A O 1
ATOM 823 N N . PHE A 1 104 ? 0.970 -10.128 -5.250 1.00 92.88 104 PHE A N 1
ATOM 824 C CA . PHE A 1 104 ? 1.042 -9.006 -6.180 1.00 92.88 104 PHE A CA 1
ATOM 825 C C . PHE A 1 104 ? 2.059 -9.243 -7.315 1.00 92.88 104 PHE A C 1
ATOM 827 O O . PHE A 1 104 ? 2.343 -8.338 -8.100 1.00 92.88 104 PHE A O 1
ATOM 834 N N . GLY A 1 105 ? 2.629 -10.447 -7.413 1.00 87.62 105 GLY A N 1
ATOM 835 C CA . GLY A 1 105 ? 3.603 -10.882 -8.417 1.00 87.62 105 GLY A CA 1
ATOM 836 C C . GLY A 1 105 ? 5.048 -10.524 -8.067 1.00 87.62 105 GLY A C 1
ATOM 837 O O . GLY A 1 105 ? 5.944 -11.351 -8.209 1.00 87.62 105 GLY A O 1
ATOM 838 N N . ILE A 1 106 ? 5.271 -9.306 -7.570 1.00 86.75 106 ILE A N 1
ATOM 839 C CA . ILE A 1 106 ? 6.592 -8.813 -7.135 1.00 86.75 106 ILE A CA 1
ATOM 840 C C . ILE A 1 106 ? 6.865 -9.044 -5.638 1.00 86.75 106 ILE A C 1
ATOM 842 O O . ILE A 1 106 ? 7.983 -8.893 -5.137 1.00 86.75 106 ILE A O 1
ATOM 846 N N . GLY A 1 107 ? 5.836 -9.444 -4.911 1.00 92.19 107 GLY A N 1
ATOM 847 C CA . GLY A 1 107 ? 5.833 -9.709 -3.485 1.00 92.19 107 GLY A CA 1
ATOM 848 C C . GLY A 1 107 ? 4.424 -10.085 -3.061 1.00 92.19 107 GLY A C 1
ATOM 849 O O . GLY A 1 107 ? 3.476 -9.950 -3.841 1.00 92.19 107 GLY A O 1
ATOM 850 N N . TYR A 1 108 ? 4.288 -10.582 -1.842 1.00 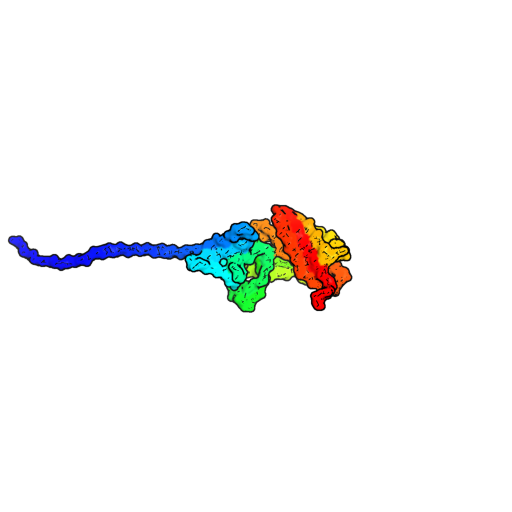95.44 108 TYR A N 1
ATOM 851 C CA . TYR A 1 108 ? 3.003 -11.037 -1.332 1.00 95.44 108 TYR A CA 1
ATOM 852 C C . TYR A 1 108 ? 2.864 -10.732 0.154 1.00 95.44 108 TYR A C 1
ATOM 854 O O . TYR A 1 108 ? 3.861 -10.661 0.869 1.00 95.44 108 TYR A O 1
ATOM 862 N N . VAL A 1 109 ? 1.629 -10.586 0.627 1.00 96.75 109 VAL A N 1
ATOM 863 C CA . VAL A 1 109 ? 1.327 -10.641 2.060 1.00 96.75 109 VAL A CA 1
ATOM 864 C C . VAL A 1 109 ? 0.868 -12.041 2.443 1.00 96.75 109 VAL A C 1
ATOM 866 O O . VAL A 1 109 ? 0.039 -12.648 1.759 1.00 96.75 109 VAL A O 1
ATOM 869 N N . ASP A 1 110 ? 1.439 -12.578 3.518 1.00 96.62 110 ASP A N 1
ATOM 870 C CA . ASP A 1 110 ? 1.093 -13.904 4.025 1.00 96.62 110 ASP A CA 1
ATOM 871 C C . ASP A 1 110 ? -0.250 -13.908 4.785 1.00 96.62 110 ASP A C 1
ATOM 873 O O . ASP A 1 110 ? -0.993 -12.923 4.806 1.00 96.62 110 ASP A O 1
ATOM 877 N N . GLY A 1 111 ? -0.606 -15.049 5.379 1.00 95.38 111 GLY A N 1
ATOM 878 C CA . GLY A 1 111 ? -1.849 -15.188 6.144 1.00 95.38 111 GLY A CA 1
ATOM 879 C C . GLY A 1 111 ? -1.879 -14.412 7.463 1.00 95.38 111 GLY A C 1
ATOM 880 O O . GLY A 1 111 ? -2.949 -14.268 8.044 1.00 95.38 111 GLY A O 1
ATOM 881 N N . GLU A 1 112 ? -0.732 -13.908 7.918 1.00 93.12 112 GLU A N 1
ATOM 882 C CA . GLU A 1 112 ? -0.599 -13.044 9.094 1.00 93.12 112 GLU A CA 1
ATOM 883 C C . GLU A 1 112 ? -0.518 -11.558 8.693 1.00 93.12 112 GLU A C 1
ATOM 885 O O . GLU A 1 112 ? -0.437 -10.696 9.563 1.00 93.12 112 GLU A O 1
ATOM 890 N N . GLY A 1 113 ? -0.566 -11.252 7.390 1.00 95.25 113 GLY A N 1
ATOM 891 C CA . GLY A 1 113 ? -0.506 -9.895 6.846 1.00 95.25 113 GLY A CA 1
ATOM 892 C C . GLY A 1 113 ? 0.908 -9.343 6.659 1.00 95.25 113 GLY A C 1
ATOM 893 O O . GLY A 1 113 ? 1.055 -8.173 6.305 1.00 95.25 113 GLY A O 1
ATOM 894 N N . ARG A 1 114 ? 1.953 -10.158 6.853 1.00 95.44 114 ARG A N 1
ATOM 895 C CA . ARG A 1 114 ? 3.342 -9.715 6.665 1.00 95.44 114 ARG A CA 1
ATOM 896 C C . ARG A 1 114 ? 3.721 -9.735 5.196 1.00 95.44 114 ARG A C 1
ATOM 898 O O . ARG A 1 114 ? 3.482 -10.724 4.503 1.00 95.44 114 ARG A O 1
ATOM 905 N N . TRP A 1 115 ? 4.374 -8.674 4.746 1.00 95.31 115 TRP A N 1
ATOM 906 C CA . TRP A 1 115 ? 4.912 -8.532 3.402 1.00 95.31 115 TRP A CA 1
ATOM 907 C C . TRP A 1 115 ? 6.216 -9.314 3.212 1.00 95.31 115 TRP A C 1
ATOM 909 O O . TRP A 1 115 ? 7.181 -9.147 3.959 1.00 95.31 115 TRP A O 1
ATOM 919 N N . HIS A 1 116 ? 6.271 -10.082 2.129 1.00 93.94 116 HIS A N 1
ATOM 920 C CA . HIS A 1 116 ? 7.441 -10.808 1.653 1.00 93.94 116 HIS A CA 1
ATOM 921 C C . HIS A 1 116 ? 7.831 -10.282 0.274 1.00 93.94 116 HIS A C 1
ATOM 923 O O . HIS A 1 116 ? 7.097 -10.431 -0.706 1.00 93.94 116 HIS A O 1
ATOM 929 N N . GLU A 1 117 ? 9.004 -9.661 0.190 1.00 89.31 117 GLU A N 1
ATOM 930 C CA . GLU A 1 117 ? 9.539 -9.164 -1.074 1.00 89.31 117 GLU A CA 1
ATOM 931 C C . GLU A 1 117 ? 10.136 -10.309 -1.895 1.00 89.31 117 GLU A C 1
ATOM 933 O O . GLU A 1 117 ? 10.968 -11.069 -1.401 1.00 89.31 117 GLU A O 1
ATOM 938 N N . THR A 1 118 ? 9.751 -10.404 -3.170 1.00 88.06 118 THR A N 1
ATOM 939 C CA . THR A 1 118 ? 10.321 -11.403 -4.093 1.00 88.06 118 THR A CA 1
ATOM 940 C C . THR A 1 118 ? 11.198 -10.788 -5.181 1.00 88.06 118 THR A C 1
ATOM 942 O O . THR A 1 118 ? 11.977 -11.499 -5.815 1.00 88.06 118 THR A O 1
ATOM 945 N N . LEU A 1 119 ? 11.147 -9.462 -5.365 1.00 82.06 119 LEU A N 1
ATOM 946 C CA . LEU A 1 119 ? 11.957 -8.746 -6.358 1.00 82.06 119 LEU A CA 1
ATOM 947 C C . LEU A 1 119 ? 13.459 -8.960 -6.204 1.00 82.06 119 LEU A C 1
ATOM 949 O O . LEU A 1 119 ? 14.187 -8.892 -7.193 1.00 82.06 119 LEU A O 1
ATOM 953 N N . SER A 1 120 ? 13.937 -9.224 -4.992 1.00 80.12 120 SER A N 1
ATOM 954 C CA . SER A 1 120 ? 15.349 -9.499 -4.724 1.00 80.12 120 SER A CA 1
ATOM 955 C C . SER A 1 120 ? 15.865 -10.769 -5.420 1.00 80.12 120 SER A C 1
ATOM 957 O O . SER A 1 120 ? 17.065 -10.866 -5.671 1.00 80.12 120 SER A O 1
ATOM 959 N N . TYR A 1 121 ? 14.983 -11.708 -5.784 1.00 85.25 121 TYR A N 1
ATOM 960 C CA . TYR A 1 121 ? 15.346 -12.976 -6.431 1.00 85.25 121 TYR A CA 1
ATOM 961 C C . TYR A 1 121 ? 15.379 -12.918 -7.962 1.00 85.25 121 TYR A C 1
ATOM 963 O O . TYR A 1 121 ? 15.939 -13.817 -8.590 1.00 85.25 121 TYR A O 1
ATOM 971 N N . TYR A 1 122 ? 14.774 -11.895 -8.564 1.00 86.31 122 TYR A N 1
ATOM 972 C CA . TYR A 1 122 ? 14.696 -11.747 -10.015 1.00 86.31 122 TYR A CA 1
ATOM 973 C C . TYR A 1 122 ? 15.906 -10.991 -10.572 1.00 86.31 122 TYR A C 1
ATOM 975 O O . TYR A 1 122 ? 16.461 -10.102 -9.920 1.00 86.31 122 TYR A O 1
ATOM 983 N N . ASP A 1 123 ? 16.308 -11.312 -11.802 1.00 88.38 123 ASP A N 1
ATOM 984 C CA . ASP A 1 123 ? 17.234 -10.465 -12.553 1.00 88.38 123 ASP A CA 1
ATOM 985 C C . ASP A 1 123 ? 16.540 -9.176 -13.032 1.00 88.38 123 ASP A C 1
ATOM 987 O O . ASP A 1 123 ? 15.323 -9.022 -12.933 1.00 88.38 123 ASP A O 1
ATOM 991 N N . ILE A 1 124 ? 17.311 -8.209 -13.533 1.00 83.94 124 ILE A N 1
ATOM 992 C CA . ILE A 1 124 ? 16.744 -6.910 -13.916 1.00 83.94 124 ILE A CA 1
ATOM 993 C C . ILE A 1 124 ? 15.722 -7.003 -15.059 1.00 83.94 124 ILE A C 1
ATOM 995 O O . ILE A 1 124 ? 14.749 -6.254 -15.063 1.00 83.94 124 ILE A O 1
ATOM 999 N N . GLU A 1 125 ? 15.902 -7.920 -16.010 1.00 88.81 125 GLU A N 1
ATOM 1000 C CA . GLU A 1 125 ? 14.991 -8.065 -17.150 1.00 88.81 125 GLU A CA 1
ATOM 1001 C C . GLU A 1 125 ? 13.635 -8.601 -16.679 1.00 88.81 125 GLU A C 1
ATOM 1003 O O . GLU A 1 125 ? 12.581 -8.098 -17.068 1.00 88.81 125 GLU A O 1
ATOM 1008 N N . GLN A 1 126 ? 13.654 -9.570 -15.766 1.00 89.88 126 GLN A N 1
ATOM 1009 C CA . GLN A 1 126 ? 12.458 -10.098 -15.124 1.00 89.88 126 GLN A CA 1
ATOM 1010 C C . GLN A 1 126 ? 11.708 -9.019 -14.332 1.00 89.88 126 GLN A C 1
ATOM 1012 O O . GLN A 1 126 ? 10.487 -8.923 -14.457 1.00 89.88 126 GLN A O 1
ATOM 1017 N N . LYS A 1 127 ? 12.417 -8.172 -13.573 1.00 87.31 127 LYS A N 1
ATOM 1018 C CA . LYS A 1 127 ? 11.798 -7.056 -12.833 1.00 87.31 127 LYS A CA 1
ATOM 1019 C C . LYS A 1 127 ? 11.117 -6.062 -13.773 1.00 87.31 127 LYS A C 1
ATOM 1021 O O . LYS A 1 127 ? 9.962 -5.701 -13.557 1.00 87.31 127 LYS A O 1
ATOM 1026 N N . GLU A 1 128 ? 11.789 -5.684 -14.859 1.00 89.12 128 GLU A N 1
ATOM 1027 C CA . GLU A 1 128 ? 11.215 -4.785 -15.865 1.00 89.12 128 GLU A CA 1
ATOM 1028 C C . GLU A 1 128 ? 9.976 -5.379 -16.537 1.00 89.12 128 GLU A C 1
ATOM 1030 O O . GLU A 1 128 ? 9.018 -4.654 -16.808 1.00 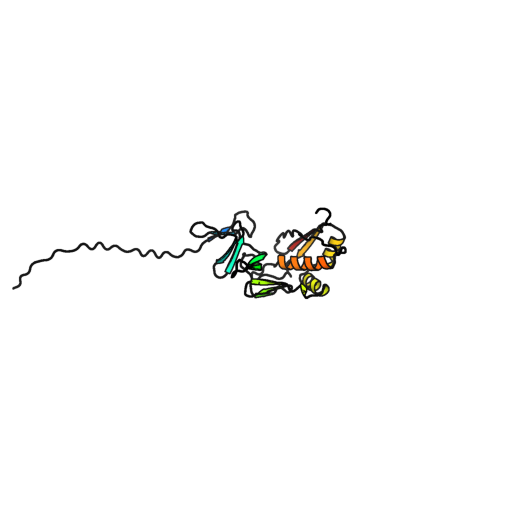89.12 128 GLU A O 1
ATOM 1035 N N . ASN A 1 129 ? 9.965 -6.689 -16.787 1.00 92.44 129 ASN A N 1
ATOM 1036 C CA . ASN A 1 129 ? 8.820 -7.359 -17.394 1.00 92.44 129 ASN A CA 1
ATOM 1037 C C . ASN A 1 129 ? 7.559 -7.263 -16.523 1.00 92.44 129 ASN A C 1
ATOM 1039 O O . ASN A 1 129 ? 6.470 -7.108 -17.078 1.00 92.44 129 ASN A O 1
ATOM 1043 N N . PHE A 1 130 ? 7.683 -7.264 -15.190 1.00 91.62 130 PHE A N 1
ATOM 1044 C CA . PHE A 1 130 ? 6.547 -6.978 -14.306 1.00 91.62 130 PHE A CA 1
ATOM 1045 C C . PHE A 1 130 ? 6.022 -5.559 -14.520 1.00 91.62 130 PHE A C 1
ATOM 1047 O O . PHE A 1 130 ? 4.842 -5.393 -14.831 1.00 91.62 130 PHE A O 1
ATOM 1054 N N . CYS A 1 131 ? 6.894 -4.549 -14.465 1.00 90.88 131 CYS A N 1
ATOM 1055 C CA . CYS A 1 131 ? 6.495 -3.160 -14.697 1.00 90.88 131 CYS A CA 1
ATOM 1056 C C . CYS A 1 131 ? 5.819 -2.988 -16.069 1.00 90.88 131 CYS A C 1
ATOM 1058 O O . CYS A 1 131 ? 4.722 -2.434 -16.174 1.00 90.88 131 CYS A O 1
ATOM 1060 N N . ARG A 1 132 ? 6.422 -3.534 -17.131 1.00 93.88 132 ARG A N 1
ATOM 1061 C CA . ARG A 1 132 ? 5.876 -3.474 -18.496 1.00 93.88 132 ARG A CA 1
ATOM 1062 C C . ARG A 1 132 ? 4.531 -4.195 -18.613 1.00 93.88 132 ARG A C 1
ATOM 1064 O O . ARG A 1 132 ? 3.650 -3.710 -19.322 1.00 93.88 132 ARG A O 1
ATOM 1071 N N . SER A 1 133 ? 4.330 -5.301 -17.890 1.00 94.44 133 SER A N 1
ATOM 1072 C CA . SER A 1 133 ? 3.039 -6.008 -17.848 1.00 94.44 133 SER A CA 1
ATOM 1073 C C . SER A 1 133 ? 1.910 -5.163 -17.245 1.00 94.44 133 SER A C 1
ATOM 1075 O O . SER A 1 133 ? 0.746 -5.351 -17.595 1.00 94.44 133 SER A O 1
ATOM 1077 N N . TRP A 1 134 ? 2.255 -4.179 -16.412 1.00 92.62 134 TRP A N 1
ATOM 1078 C CA . TRP A 1 134 ? 1.322 -3.208 -15.839 1.00 92.62 134 TRP A CA 1
ATOM 1079 C C . TRP A 1 134 ? 1.151 -1.952 -16.699 1.00 92.62 134 TRP A C 1
ATOM 1081 O O . TRP A 1 134 ? 0.540 -0.979 -16.262 1.00 92.62 134 TRP A O 1
ATOM 1091 N N . GLY A 1 135 ? 1.663 -1.965 -17.934 1.00 92.19 135 GLY A N 1
ATOM 1092 C CA . GLY A 1 135 ? 1.565 -0.837 -18.857 1.00 92.19 135 GLY A CA 1
ATOM 1093 C C . GLY A 1 135 ? 2.550 0.293 -18.559 1.00 92.19 135 GLY A C 1
ATOM 1094 O O . GLY A 1 135 ? 2.335 1.412 -19.024 1.00 92.19 135 GLY A O 1
ATOM 1095 N N . ILE A 1 136 ? 3.610 0.018 -17.793 1.00 90.44 136 ILE A N 1
ATOM 1096 C CA . ILE A 1 136 ? 4.636 1.005 -17.452 1.00 90.44 136 ILE A CA 1
ATOM 1097 C C . ILE A 1 136 ? 5.717 1.019 -18.534 1.00 90.44 136 ILE A C 1
ATOM 1099 O O . ILE A 1 136 ? 6.316 -0.005 -18.869 1.00 90.44 136 ILE A O 1
ATOM 1103 N N . ASP A 1 137 ? 5.992 2.209 -19.056 1.00 91.62 137 ASP A N 1
ATOM 1104 C CA . ASP A 1 137 ? 7.067 2.459 -20.011 1.00 91.62 137 ASP A CA 1
ATOM 1105 C C . ASP A 1 137 ? 8.368 2.753 -19.253 1.00 91.62 137 ASP A C 1
ATOM 1107 O O . ASP A 1 137 ? 8.690 3.898 -18.924 1.00 91.62 137 ASP A O 1
ATOM 1111 N N . MET A 1 138 ? 9.108 1.684 -18.948 1.00 87.31 138 MET A N 1
ATOM 1112 C CA . MET A 1 138 ? 10.385 1.783 -18.239 1.00 87.31 138 MET A CA 1
ATOM 1113 C C . MET A 1 138 ? 11.440 2.559 -19.033 1.00 87.31 138 MET A C 1
ATOM 1115 O O . MET A 1 138 ? 12.271 3.239 -18.434 1.00 87.31 138 MET A O 1
ATOM 1119 N N . ASP A 1 139 ? 11.394 2.524 -20.367 1.00 88.06 139 ASP A N 1
ATOM 1120 C CA . ASP A 1 139 ? 12.378 3.222 -21.196 1.00 88.06 139 ASP A CA 1
ATOM 1121 C C . ASP A 1 139 ? 12.174 4.738 -21.113 1.00 88.06 139 ASP A C 1
ATOM 1123 O O . ASP A 1 139 ? 13.143 5.495 -21.002 1.00 88.06 139 ASP A O 1
ATOM 1127 N N . LEU A 1 140 ? 10.916 5.192 -21.101 1.00 86.69 140 LEU A N 1
ATOM 1128 C CA . LEU A 1 140 ? 10.586 6.598 -20.872 1.00 86.69 140 LEU A CA 1
ATOM 1129 C C . LEU A 1 140 ? 11.064 7.071 -19.494 1.00 86.69 140 LEU A C 1
ATOM 1131 O O . LEU A 1 140 ? 11.670 8.140 -19.397 1.00 86.69 140 LEU A O 1
ATOM 1135 N N . ILE A 1 141 ? 10.847 6.263 -18.451 1.00 83.69 141 ILE A N 1
ATOM 1136 C CA . ILE A 1 141 ? 11.308 6.562 -17.088 1.00 83.69 141 ILE A CA 1
ATOM 1137 C C . ILE A 1 141 ? 12.833 6.706 -17.060 1.00 83.69 141 ILE A C 1
ATOM 1139 O O . ILE A 1 141 ? 13.350 7.734 -16.623 1.00 83.69 141 ILE A O 1
ATOM 1143 N N . TYR A 1 142 ? 13.566 5.723 -17.587 1.00 81.50 142 TYR A N 1
ATOM 1144 C CA . TYR A 1 142 ? 15.029 5.750 -17.592 1.00 81.50 142 TYR A CA 1
ATOM 1145 C C . TYR A 1 142 ? 15.596 6.935 -18.377 1.00 81.50 142 TYR A C 1
ATOM 1147 O O . TYR A 1 142 ? 16.564 7.559 -17.939 1.00 81.50 142 TYR A O 1
ATOM 1155 N N . ASN A 1 143 ? 15.007 7.268 -19.526 1.00 81.75 143 ASN A N 1
ATOM 1156 C CA . ASN A 1 143 ? 15.431 8.418 -20.324 1.00 81.75 143 ASN A CA 1
ATOM 1157 C C . ASN A 1 143 ? 15.174 9.745 -19.600 1.00 81.75 143 ASN A C 1
ATOM 1159 O O . ASN A 1 143 ? 16.019 10.644 -19.656 1.00 81.75 143 ASN A O 1
ATOM 1163 N N . GLY A 1 144 ? 14.046 9.854 -18.893 1.00 79.56 144 GLY A N 1
ATOM 1164 C CA . GLY A 1 144 ? 13.744 11.003 -18.047 1.00 79.56 144 GLY A CA 1
ATOM 1165 C C . GLY A 1 144 ? 14.793 11.178 -16.952 1.00 79.56 144 GLY A C 1
ATOM 1166 O O . GLY A 1 144 ? 15.413 12.240 -16.873 1.00 79.56 144 GLY A O 1
ATOM 1167 N N . CYS A 1 145 ? 15.066 10.109 -16.197 1.00 75.25 145 CYS A N 1
ATOM 1168 C CA . CYS A 1 145 ? 16.044 10.098 -15.108 1.00 75.25 145 CYS A CA 1
ATOM 1169 C C . CYS A 1 145 ? 17.471 10.413 -15.587 1.00 75.25 145 CYS A C 1
ATOM 1171 O O . CYS A 1 145 ? 18.214 11.125 -14.926 1.00 75.25 145 CYS A O 1
ATOM 1173 N N . ARG A 1 146 ? 17.875 9.955 -16.777 1.00 74.19 146 ARG A N 1
ATOM 1174 C CA . ARG A 1 146 ? 19.191 10.308 -17.350 1.00 74.19 146 ARG A CA 1
ATOM 1175 C C . ARG A 1 146 ? 19.341 11.794 -17.672 1.00 74.19 146 ARG A C 1
ATOM 1177 O O . ARG A 1 146 ? 20.467 12.272 -17.782 1.00 74.19 146 ARG A O 1
ATOM 1184 N N . SER A 1 147 ? 18.229 12.488 -17.895 1.00 71.19 147 SER A N 1
ATOM 1185 C CA . SER A 1 147 ? 18.223 13.844 -18.449 1.00 71.19 147 SER A CA 1
ATOM 1186 C C . SER A 1 147 ? 17.889 14.913 -17.410 1.00 71.19 147 SER A C 1
ATOM 1188 O O . SER A 1 147 ? 18.177 16.084 -17.644 1.00 71.19 147 SER A O 1
ATOM 1190 N N . ASN A 1 148 ? 17.271 14.537 -16.287 1.00 69.69 148 ASN A N 1
ATOM 1191 C CA . ASN A 1 148 ? 16.710 15.475 -15.319 1.00 69.69 148 ASN A CA 1
ATOM 1192 C C . ASN A 1 148 ? 16.892 14.960 -13.893 1.00 69.69 148 ASN A C 1
ATOM 1194 O O . ASN A 1 148 ? 16.685 13.779 -13.647 1.00 69.69 148 ASN A O 1
ATOM 1198 N N . SER A 1 149 ? 17.137 15.860 -12.939 1.00 70.00 149 SER A N 1
ATOM 1199 C CA . SER A 1 149 ? 17.063 15.544 -11.504 1.00 70.00 149 SER A CA 1
ATOM 1200 C C . SER A 1 149 ? 15.626 15.303 -11.009 1.00 70.00 149 SER A C 1
ATOM 1202 O O . SER A 1 149 ? 15.413 14.791 -9.915 1.00 70.00 149 SER A O 1
ATOM 1204 N N . LEU A 1 150 ? 14.624 15.655 -11.821 1.00 72.81 150 LEU A N 1
ATOM 1205 C CA . LEU A 1 150 ? 13.201 15.476 -11.548 1.00 72.81 150 LEU A CA 1
ATOM 1206 C C . LEU A 1 150 ? 12.507 14.927 -12.798 1.00 72.81 150 LEU A C 1
ATOM 1208 O O . LEU A 1 150 ? 12.486 15.591 -13.834 1.00 72.81 150 LEU A O 1
ATOM 1212 N N . THR A 1 151 ? 11.914 13.739 -12.702 1.00 75.88 151 THR A N 1
ATOM 1213 C CA . THR A 1 151 ? 11.164 13.105 -13.795 1.00 75.88 151 THR A CA 1
ATOM 1214 C C . THR A 1 151 ? 9.742 12.804 -13.356 1.00 75.88 151 THR A C 1
ATOM 1216 O O . THR A 1 151 ? 9.531 12.125 -12.359 1.00 75.88 151 THR A O 1
ATOM 1219 N N . THR A 1 152 ? 8.756 13.269 -14.119 1.00 78.50 152 THR A N 1
ATOM 1220 C CA . THR A 1 152 ? 7.342 12.950 -13.892 1.00 78.50 152 THR A CA 1
ATOM 1221 C C . THR A 1 152 ? 6.855 11.993 -14.973 1.00 78.50 152 THR A C 1
ATOM 1223 O O . THR A 1 152 ? 7.070 12.229 -16.161 1.00 78.50 152 THR A O 1
ATOM 1226 N N . TYR A 1 153 ? 6.185 10.924 -14.558 1.00 80.88 153 TYR A N 1
ATOM 1227 C CA . TYR A 1 153 ? 5.636 9.884 -15.416 1.00 80.88 153 TYR A CA 1
ATOM 1228 C C . TYR A 1 153 ? 4.148 9.694 -15.119 1.00 80.88 153 TYR A C 1
ATOM 1230 O O . TYR A 1 153 ? 3.761 9.535 -13.966 1.00 80.88 153 TYR A O 1
ATOM 1238 N N . THR A 1 154 ? 3.311 9.687 -16.154 1.00 83.94 154 THR A N 1
ATOM 1239 C CA . THR A 1 154 ? 1.873 9.420 -16.028 1.00 83.94 154 THR A CA 1
ATOM 1240 C C . THR A 1 154 ? 1.519 8.166 -16.811 1.00 83.94 154 THR A C 1
ATOM 1242 O O . THR A 1 154 ? 1.911 8.022 -17.969 1.00 83.94 154 THR A O 1
ATOM 1245 N N . CYS A 1 155 ? 0.748 7.272 -16.196 1.00 84.69 155 CYS A N 1
ATOM 1246 C CA . CYS A 1 155 ? 0.296 6.029 -16.816 1.00 84.69 155 CYS A CA 1
ATOM 1247 C C . CYS A 1 155 ? -1.124 5.660 -16.399 1.00 84.69 155 CYS A C 1
ATOM 1249 O O . CYS A 1 155 ? -1.683 6.213 -15.449 1.00 84.69 155 CYS A O 1
ATOM 1251 N N . SER A 1 156 ? -1.716 4.716 -17.131 1.00 88.31 156 SER A N 1
ATOM 1252 C CA . SER A 1 156 ? -2.993 4.130 -16.740 1.00 88.31 156 SER A CA 1
ATOM 1253 C C . SER A 1 156 ? -2.806 3.137 -15.596 1.00 88.31 156 SER A C 1
ATOM 1255 O O . SER A 1 156 ? -1.857 2.361 -15.588 1.00 88.31 156 SER A O 1
ATOM 1257 N N . THR A 1 157 ? -3.763 3.105 -14.672 1.00 87.06 157 THR A N 1
ATOM 1258 C CA . THR A 1 157 ? -3.787 2.178 -13.527 1.00 87.06 157 THR A CA 1
ATOM 1259 C C . THR A 1 157 ? -4.567 0.893 -13.828 1.00 87.06 157 THR A C 1
ATOM 1261 O O . THR A 1 157 ? -4.783 0.059 -12.943 1.00 87.06 157 THR A O 1
ATOM 1264 N N . ALA A 1 158 ? -5.021 0.719 -15.075 1.00 89.56 158 ALA A N 1
ATOM 1265 C CA . ALA A 1 158 ? -5.909 -0.368 -15.482 1.00 89.56 158 ALA A CA 1
ATOM 1266 C C . ALA A 1 158 ? -5.284 -1.758 -15.299 1.00 89.56 158 ALA A C 1
ATOM 1268 O O . ALA A 1 158 ? -5.982 -2.699 -14.931 1.00 89.56 158 ALA A O 1
ATOM 1269 N N . LEU A 1 159 ? -3.974 -1.874 -15.529 1.00 93.00 159 LEU A N 1
ATOM 1270 C CA . LEU A 1 159 ? -3.235 -3.137 -15.450 1.00 93.00 159 LEU A CA 1
ATOM 1271 C C . LEU A 1 159 ? -2.483 -3.314 -14.130 1.00 93.00 159 LEU A C 1
ATOM 1273 O O . LEU A 1 159 ? -1.756 -4.289 -13.968 1.00 93.00 159 LEU A O 1
ATOM 1277 N N . PHE A 1 160 ? -2.636 -2.379 -13.192 1.00 91.38 160 PHE A N 1
ATOM 1278 C CA . PHE A 1 160 ? -1.950 -2.468 -11.911 1.00 91.38 160 PHE A CA 1
ATOM 1279 C C . PHE A 1 160 ? -2.479 -3.657 -11.110 1.00 91.38 160 PHE A C 1
ATOM 1281 O O . PHE A 1 160 ? -3.685 -3.942 -11.170 1.00 91.38 160 PHE A O 1
ATOM 1288 N N . PRO A 1 161 ? -1.615 -4.312 -10.314 1.00 93.38 161 PRO A N 1
ATOM 1289 C CA . PRO A 1 161 ? -2.080 -5.281 -9.344 1.00 93.38 161 PRO A CA 1
ATOM 1290 C C . PRO A 1 161 ? -3.070 -4.589 -8.399 1.00 93.38 161 PRO A C 1
ATOM 1292 O O . PRO A 1 161 ? -2.942 -3.398 -8.103 1.00 93.38 161 PRO A O 1
ATOM 1295 N N . LYS A 1 162 ? -4.102 -5.324 -7.988 1.00 92.81 162 LYS A N 1
ATOM 1296 C CA . LYS A 1 162 ? -5.178 -4.806 -7.138 1.00 92.81 162 LYS A CA 1
ATOM 1297 C C . LYS A 1 162 ? -5.113 -5.414 -5.744 1.00 92.81 162 LYS A C 1
ATOM 1299 O O . LYS A 1 162 ? -4.706 -6.573 -5.622 1.00 92.81 162 LYS A O 1
ATOM 1304 N N . ASP A 1 163 ? -5.543 -4.667 -4.740 1.00 95.00 163 ASP A N 1
ATOM 1305 C CA . ASP A 1 163 ? -5.900 -5.227 -3.438 1.00 95.00 163 ASP A CA 1
ATOM 1306 C C . ASP A 1 163 ? -7.200 -6.054 -3.531 1.00 95.00 163 ASP A C 1
ATOM 1308 O O . ASP A 1 163 ? -7.841 -6.139 -4.589 1.00 95.00 163 ASP A O 1
ATOM 1312 N N . SER A 1 164 ? -7.585 -6.699 -2.434 1.00 96.50 164 SER A N 1
ATOM 1313 C CA . SER A 1 164 ? -8.802 -7.510 -2.336 1.00 96.50 164 SER A CA 1
ATOM 1314 C C . SER A 1 164 ? -10.094 -6.688 -2.432 1.00 96.50 164 SER A C 1
ATOM 1316 O O . SER A 1 164 ? -11.172 -7.257 -2.613 1.00 96.50 164 SER A O 1
ATOM 1318 N N . GLU A 1 165 ? -10.005 -5.359 -2.370 1.00 94.50 165 GLU A N 1
ATOM 1319 C CA . GLU A 1 165 ? -11.115 -4.422 -2.580 1.00 94.50 165 GLU A CA 1
ATOM 1320 C C . GLU A 1 165 ? -11.214 -3.959 -4.045 1.00 94.50 165 GLU A C 1
ATOM 1322 O O . GLU A 1 165 ? -12.175 -3.290 -4.425 1.00 94.50 165 GLU A O 1
ATOM 1327 N N . GLY A 1 166 ? -10.265 -4.368 -4.895 1.00 92.62 166 GLY A N 1
ATOM 1328 C CA . GLY A 1 166 ? -10.208 -4.023 -6.313 1.00 92.62 166 GLY A CA 1
ATOM 1329 C C . GLY A 1 166 ? -9.494 -2.701 -6.605 1.00 92.62 166 GLY A C 1
ATOM 1330 O O . GLY A 1 166 ? -9.444 -2.284 -7.767 1.00 92.62 166 GLY A O 1
ATOM 1331 N N . ASN A 1 167 ? -8.908 -2.057 -5.595 1.00 90.38 167 ASN A N 1
ATOM 1332 C CA . ASN A 1 167 ? -8.182 -0.804 -5.750 1.00 90.38 167 ASN A CA 1
ATOM 1333 C C . ASN A 1 167 ? -6.745 -1.066 -6.213 1.00 90.38 167 ASN A C 1
ATOM 1335 O O . ASN A 1 167 ? -6.155 -2.087 -5.857 1.00 90.38 167 ASN A O 1
ATOM 1339 N N . PRO A 1 168 ? -6.154 -0.191 -7.047 1.00 89.94 168 PRO A N 1
ATOM 1340 C CA . PRO A 1 168 ? -4.766 -0.350 -7.463 1.00 89.94 168 PRO A CA 1
ATOM 1341 C C . PRO A 1 168 ? -3.799 -0.326 -6.272 1.00 89.94 168 PRO A C 1
ATOM 1343 O O . PRO A 1 168 ? -3.844 0.586 -5.452 1.00 89.94 168 PRO A O 1
ATOM 1346 N N . ALA A 1 169 ? -2.875 -1.287 -6.232 1.00 90.50 169 ALA A N 1
ATOM 1347 C CA . ALA A 1 169 ? -1.833 -1.363 -5.218 1.00 90.50 169 ALA A CA 1
ATOM 1348 C C . ALA A 1 169 ? -0.653 -0.450 -5.562 1.00 90.50 169 ALA A C 1
ATOM 1350 O O . ALA A 1 169 ? 0.383 -0.877 -6.071 1.00 90.50 169 ALA A O 1
ATOM 1351 N N . PHE A 1 170 ? -0.850 0.844 -5.336 1.00 85.00 170 PHE A N 1
ATOM 1352 C CA . PHE A 1 170 ? 0.054 1.895 -5.791 1.00 85.00 170 PHE A CA 1
ATOM 1353 C C . PHE A 1 170 ? 1.467 1.789 -5.215 1.00 85.00 170 PHE A C 1
ATOM 1355 O O . PHE A 1 170 ? 2.437 1.884 -5.967 1.00 85.00 170 PHE A O 1
ATOM 1362 N N . ASP A 1 171 ? 1.593 1.519 -3.918 1.00 85.38 171 ASP A N 1
ATOM 1363 C CA . ASP A 1 171 ? 2.898 1.385 -3.265 1.00 85.38 171 ASP A CA 1
ATOM 1364 C C . ASP A 1 171 ? 3.686 0.162 -3.736 1.00 85.38 171 ASP A C 1
ATOM 1366 O O . ASP A 1 171 ? 4.901 0.229 -3.884 1.00 85.38 171 ASP A O 1
ATOM 1370 N N . VAL A 1 172 ? 2.995 -0.927 -4.072 1.00 89.00 172 VAL A N 1
ATOM 1371 C CA . VAL A 1 172 ? 3.615 -2.113 -4.677 1.00 89.00 172 VAL A CA 1
ATOM 1372 C C . VAL A 1 172 ? 4.213 -1.750 -6.039 1.00 89.00 172 VAL A C 1
ATOM 1374 O O . VAL A 1 172 ? 5.366 -2.063 -6.332 1.00 89.00 172 VAL A O 1
ATOM 1377 N N . VAL A 1 173 ? 3.447 -1.044 -6.874 1.00 88.62 173 VAL A N 1
ATOM 1378 C CA . VAL A 1 173 ? 3.923 -0.602 -8.192 1.00 88.62 173 VAL A CA 1
ATOM 1379 C C . VAL A 1 173 ? 5.081 0.388 -8.064 1.00 88.62 173 VAL A C 1
ATOM 1381 O O . VAL A 1 173 ? 6.062 0.279 -8.799 1.00 88.62 173 VAL A O 1
ATOM 1384 N N . LYS A 1 174 ? 4.993 1.324 -7.114 1.00 83.25 174 LYS A N 1
ATOM 1385 C CA . LYS A 1 174 ? 6.070 2.260 -6.774 1.00 83.25 174 LYS A CA 1
ATOM 1386 C C . LYS A 1 174 ? 7.363 1.521 -6.447 1.00 83.25 174 LYS A C 1
ATOM 1388 O O . LYS A 1 174 ? 8.378 1.805 -7.079 1.00 83.25 174 LYS A O 1
ATOM 1393 N N . ASP A 1 175 ? 7.318 0.576 -5.511 1.00 81.69 175 ASP A N 1
ATOM 1394 C CA . ASP A 1 175 ? 8.496 -0.175 -5.075 1.00 81.69 175 ASP A CA 1
ATOM 1395 C C . ASP A 1 175 ? 9.149 -0.906 -6.261 1.00 81.69 175 ASP A C 1
ATOM 1397 O O . ASP A 1 175 ? 10.364 -0.834 -6.440 1.00 81.69 175 ASP A O 1
ATOM 1401 N N . ALA A 1 176 ? 8.358 -1.519 -7.150 1.00 86.06 176 ALA A N 1
ATOM 1402 C CA . ALA A 1 176 ? 8.889 -2.153 -8.360 1.00 86.06 176 ALA A CA 1
ATOM 1403 C C . ALA A 1 176 ? 9.572 -1.175 -9.325 1.00 86.06 176 ALA A C 1
ATOM 1405 O O . ALA A 1 176 ? 10.660 -1.475 -9.827 1.00 86.06 176 ALA A O 1
ATOM 1406 N N . ILE A 1 177 ? 8.955 -0.018 -9.594 1.00 84.12 177 ILE A N 1
ATOM 1407 C CA . ILE A 1 177 ? 9.550 1.007 -10.463 1.00 84.12 177 ILE A CA 1
ATOM 1408 C C . ILE A 1 177 ? 10.883 1.473 -9.875 1.00 84.12 177 ILE A C 1
ATOM 1410 O O . ILE A 1 177 ? 11.870 1.549 -10.607 1.00 84.12 177 ILE A O 1
ATOM 1414 N N . ILE A 1 178 ? 10.919 1.749 -8.567 1.00 77.50 178 ILE A N 1
ATOM 1415 C CA . ILE A 1 178 ? 12.118 2.218 -7.862 1.00 77.50 178 ILE A CA 1
ATOM 1416 C C . ILE A 1 178 ? 13.235 1.178 -7.957 1.00 77.50 178 ILE A C 1
ATOM 1418 O O . ILE A 1 178 ? 14.341 1.518 -8.371 1.00 77.50 178 ILE A O 1
ATOM 1422 N N . VAL A 1 179 ?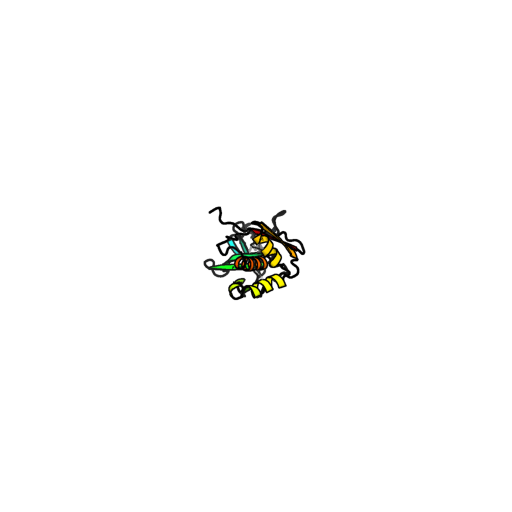 12.942 -0.094 -7.674 1.00 79.38 179 VAL A N 1
ATOM 1423 C CA . VAL A 1 179 ? 13.932 -1.180 -7.763 1.00 79.38 179 VAL A CA 1
ATOM 1424 C C . VAL A 1 179 ? 14.504 -1.316 -9.181 1.00 79.38 179 VAL A C 1
ATOM 1426 O O . VAL A 1 179 ? 15.697 -1.574 -9.350 1.00 79.38 179 VAL A O 1
ATOM 1429 N N . CYS A 1 180 ? 13.681 -1.144 -10.219 1.00 81.00 180 CYS A N 1
ATOM 1430 C CA . CYS A 1 180 ? 14.158 -1.190 -11.603 1.00 81.00 180 CYS A CA 1
ATOM 1431 C C . CYS A 1 180 ? 15.014 0.037 -11.963 1.00 81.00 180 CYS A C 1
ATOM 1433 O O . CYS A 1 180 ? 16.055 -0.093 -12.611 1.00 81.00 180 CYS A O 1
ATOM 1435 N N . ALA A 1 181 ? 14.585 1.227 -11.533 1.00 75.12 181 ALA A N 1
ATOM 1436 C CA . ALA A 1 181 ? 15.288 2.485 -11.770 1.00 75.12 181 ALA A CA 1
ATOM 1437 C C . ALA A 1 181 ? 16.669 2.522 -11.104 1.00 75.12 181 ALA A C 1
ATOM 1439 O O . ALA A 1 181 ? 17.628 2.951 -11.749 1.00 75.12 181 ALA A O 1
ATOM 1440 N N . ASP A 1 182 ? 16.781 2.016 -9.874 1.00 69.50 182 ASP A N 1
ATOM 1441 C CA . ASP A 1 182 ? 18.037 1.929 -9.124 1.00 69.50 182 ASP A CA 1
ATOM 1442 C C . ASP A 1 182 ? 19.117 1.162 -9.909 1.00 69.50 182 ASP A C 1
ATOM 1444 O O . ASP A 1 182 ? 20.194 1.688 -10.193 1.00 69.50 182 ASP A O 1
ATOM 1448 N N . TYR A 1 183 ? 18.786 -0.031 -10.412 1.00 68.44 183 TYR A N 1
ATOM 1449 C CA . TYR A 1 183 ? 19.740 -0.889 -11.127 1.00 68.44 183 TYR A CA 1
ATOM 1450 C C . TYR A 1 183 ? 20.283 -0.280 -12.435 1.00 68.44 183 TYR A C 1
ATOM 1452 O O . TYR A 1 183 ? 21.379 -0.620 -12.886 1.00 68.44 183 TYR A O 1
ATOM 1460 N N . LYS A 1 184 ? 19.501 0.575 -13.106 1.00 65.31 184 LYS A N 1
ATOM 1461 C CA . LYS A 1 184 ? 19.825 1.127 -14.438 1.00 65.31 184 LYS A CA 1
ATOM 1462 C C . LYS A 1 184 ? 20.312 2.576 -14.397 1.00 65.31 184 LYS A C 1
ATOM 1464 O O . LYS A 1 184 ? 20.591 3.139 -15.470 1.00 65.31 184 LYS A O 1
ATOM 1469 N N . SER A 1 185 ? 20.438 3.163 -13.206 1.00 59.44 185 SER A N 1
ATOM 1470 C CA . SER A 1 185 ? 20.993 4.502 -13.039 1.00 59.44 185 SER A CA 1
ATOM 1471 C C . SER A 1 185 ? 22.430 4.554 -13.596 1.00 59.44 185 SER A C 1
ATOM 1473 O O . SER A 1 185 ? 23.247 3.681 -13.295 1.00 59.44 185 SER A O 1
ATOM 1475 N N . PRO A 1 186 ? 22.774 5.534 -14.457 1.00 52.34 186 PRO A N 1
ATOM 1476 C CA . PRO A 1 186 ? 24.114 5.663 -15.050 1.00 52.34 186 PRO A CA 1
ATOM 1477 C C . PRO A 1 186 ? 25.227 5.949 -14.025 1.00 52.34 186 PRO A C 1
ATOM 1479 O O . PRO A 1 186 ? 26.410 5.875 -14.357 1.00 52.34 186 PRO A O 1
ATOM 1482 N N . THR A 1 187 ? 24.852 6.260 -12.793 1.00 50.06 187 THR A N 1
ATOM 1483 C CA . THR A 1 187 ? 25.693 6.583 -11.647 1.00 50.06 187 THR A CA 1
ATOM 1484 C C . THR A 1 187 ? 25.340 5.583 -10.550 1.00 50.06 187 THR A C 1
ATOM 1486 O O . THR A 1 187 ? 24.421 5.797 -9.769 1.00 50.06 187 THR A O 1
ATOM 1489 N N . ASN A 1 188 ? 26.028 4.440 -10.540 1.00 47.47 188 ASN A N 1
ATOM 1490 C CA . ASN A 1 188 ? 25.894 3.370 -9.543 1.00 47.47 188 ASN A CA 1
ATOM 1491 C C . ASN A 1 188 ? 26.446 3.816 -8.168 1.00 47.47 188 ASN A C 1
ATOM 1493 O O . ASN A 1 188 ? 27.401 3.241 -7.649 1.00 47.47 188 ASN A O 1
ATOM 1497 N N . THR A 1 189 ? 25.934 4.930 -7.654 1.00 40.12 189 THR A N 1
ATOM 1498 C CA . THR A 1 189 ? 26.345 5.603 -6.424 1.00 40.12 189 THR A CA 1
ATOM 1499 C C . THR A 1 189 ? 25.087 6.119 -5.754 1.00 40.12 189 THR A C 1
ATOM 1501 O O . THR A 1 189 ? 24.559 7.121 -6.219 1.00 40.12 189 THR A O 1
ATOM 1504 N N . ASP A 1 190 ? 24.619 5.413 -4.725 1.00 41.56 190 ASP A N 1
ATOM 1505 C CA . ASP A 1 190 ? 23.797 5.924 -3.619 1.00 41.56 190 ASP A CA 1
ATOM 1506 C C . ASP A 1 190 ? 22.917 7.141 -3.958 1.00 41.56 190 ASP A C 1
ATOM 1508 O O . ASP A 1 190 ? 23.044 8.203 -3.347 1.00 41.56 190 ASP A O 1
ATOM 1512 N N . TYR A 1 191 ? 22.027 7.012 -4.947 1.00 45.28 191 TYR A N 1
ATOM 1513 C CA . TYR A 1 191 ? 20.949 7.981 -5.099 1.00 45.28 191 TYR A CA 1
ATOM 1514 C C . TYR A 1 191 ? 19.981 7.675 -3.968 1.00 45.28 191 TYR A C 1
ATOM 1516 O O . TYR A 1 191 ? 19.330 6.632 -3.966 1.00 45.28 191 TYR A O 1
ATOM 1524 N N . ASP A 1 192 ? 19.946 8.549 -2.965 1.00 41.44 192 ASP A N 1
ATOM 1525 C CA . ASP A 1 192 ? 19.000 8.459 -1.859 1.00 41.44 192 ASP A CA 1
ATOM 1526 C C . ASP A 1 192 ? 17.611 8.802 -2.408 1.00 41.44 192 ASP A C 1
ATOM 1528 O O . ASP A 1 192 ? 17.122 9.932 -2.323 1.00 41.44 192 ASP A O 1
ATOM 1532 N N . TRP A 1 193 ? 16.996 7.818 -3.066 1.00 43.47 193 TRP A N 1
ATOM 1533 C CA . TRP A 1 193 ? 15.649 7.876 -3.612 1.00 43.47 193 TRP A CA 1
ATOM 1534 C C . TRP A 1 193 ? 14.624 7.836 -2.478 1.00 43.47 193 TRP A C 1
ATOM 1536 O O . TRP A 1 193 ? 13.718 7.008 -2.450 1.00 43.47 193 TRP A O 1
ATOM 1546 N N . SER A 1 194 ? 14.693 8.818 -1.586 1.00 35.25 194 SER A N 1
ATOM 1547 C CA . SER A 1 194 ? 13.599 9.255 -0.715 1.00 35.25 194 SER A CA 1
ATOM 1548 C C . SER A 1 194 ? 12.438 9.873 -1.516 1.00 35.25 194 SER A C 1
ATOM 1550 O O . SER A 1 194 ? 11.709 10.732 -1.023 1.00 35.25 194 SER A O 1
ATOM 1552 N N . GLY A 1 195 ? 12.284 9.469 -2.784 1.00 36.03 195 GLY A N 1
ATOM 1553 C CA . GLY A 1 195 ? 11.379 10.051 -3.753 1.00 36.03 195 GLY A CA 1
ATOM 1554 C C . GLY A 1 195 ? 9.967 10.103 -3.195 1.00 36.03 195 GLY A C 1
ATOM 1555 O O . GLY A 1 195 ? 9.327 9.078 -2.970 1.00 36.03 195 GLY A O 1
ATOM 1556 N N . TYR A 1 196 ? 9.470 11.319 -2.996 1.00 41.09 196 TYR A N 1
ATOM 1557 C CA . TYR A 1 196 ? 8.062 11.537 -2.728 1.00 41.09 196 TYR A CA 1
ATOM 1558 C C . TYR A 1 196 ? 7.279 11.207 -3.994 1.00 41.09 196 TYR A C 1
ATOM 1560 O O . TYR A 1 196 ? 7.350 11.919 -4.998 1.00 41.09 196 TYR A O 1
ATOM 1568 N N . SER A 1 197 ? 6.501 10.133 -3.943 1.00 44.84 197 SER A N 1
ATOM 1569 C CA . SER A 1 197 ? 5.506 9.844 -4.964 1.00 44.84 197 SER A CA 1
ATOM 1570 C C . SER A 1 197 ? 4.190 10.517 -4.592 1.00 44.84 197 SER A C 1
ATOM 1572 O O . SER A 1 197 ? 3.530 10.099 -3.641 1.00 44.84 197 SER A O 1
ATOM 1574 N N . TYR A 1 198 ? 3.795 11.546 -5.337 1.00 46.50 198 TYR A N 1
ATOM 1575 C CA . TYR A 1 198 ? 2.476 12.159 -5.192 1.00 46.50 198 TYR A CA 1
ATOM 1576 C C . TYR A 1 198 ? 1.489 11.44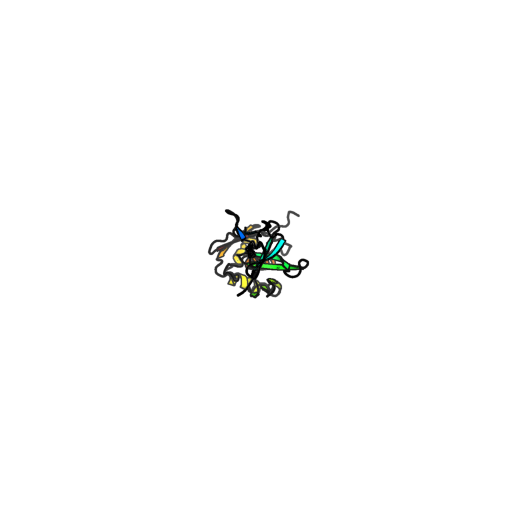8 -6.104 1.00 46.50 198 TYR A C 1
ATOM 1578 O O . TYR A 1 198 ? 1.510 11.646 -7.317 1.00 46.50 198 TYR A O 1
ATOM 1586 N N . TRP A 1 199 ? 0.618 10.635 -5.518 1.00 51.62 199 TRP A N 1
ATOM 1587 C CA . TRP A 1 199 ? -0.428 9.940 -6.253 1.00 51.62 199 TRP A CA 1
ATOM 1588 C C . TRP A 1 199 ? -1.648 10.844 -6.368 1.00 51.62 199 TRP A C 1
ATOM 1590 O O . TRP A 1 199 ? -2.472 10.918 -5.463 1.00 51.62 199 TRP A O 1
ATOM 1600 N N . ASN A 1 200 ? -1.789 11.517 -7.510 1.00 53.03 200 ASN A N 1
ATOM 1601 C CA . ASN A 1 200 ? -3.098 12.033 -7.897 1.00 53.03 200 ASN A CA 1
ATOM 1602 C C . ASN A 1 200 ? -3.924 10.848 -8.388 1.00 53.03 200 ASN A C 1
ATOM 1604 O O . ASN A 1 200 ? -3.803 10.438 -9.543 1.00 53.03 200 ASN A O 1
ATOM 1608 N N . MET A 1 201 ? -4.712 10.278 -7.481 1.00 55.28 201 MET A N 1
ATOM 1609 C CA . MET A 1 201 ? -5.630 9.188 -7.782 1.00 55.28 201 MET A CA 1
ATOM 1610 C C . MET A 1 201 ? -6.755 9.735 -8.663 1.00 55.28 201 MET A C 1
ATOM 1612 O O . MET A 1 201 ? -7.710 10.337 -8.182 1.00 55.28 201 MET A O 1
ATOM 1616 N N . GLY A 1 202 ? -6.605 9.584 -9.977 1.00 53.16 202 GLY A N 1
ATOM 1617 C CA . GLY A 1 202 ? -7.726 9.681 -10.902 1.00 53.16 202 GLY A CA 1
ATOM 1618 C C . GLY A 1 202 ? -8.358 8.306 -11.083 1.00 53.16 202 GLY A C 1
ATOM 1619 O O . GLY A 1 202 ? -7.693 7.290 -10.884 1.00 53.16 202 GLY A O 1
ATOM 1620 N N . ASP A 1 203 ? -9.607 8.257 -11.549 1.00 54.66 203 ASP A N 1
ATOM 1621 C CA . ASP A 1 203 ? -10.342 6.997 -11.744 1.00 54.66 203 ASP A CA 1
ATOM 1622 C C . ASP A 1 203 ? -9.567 5.950 -12.573 1.00 54.66 203 ASP A C 1
ATOM 1624 O O . ASP A 1 203 ? -9.789 4.753 -12.420 1.00 54.66 203 ASP A O 1
ATOM 1628 N N . ASN A 1 204 ? -8.657 6.383 -13.461 1.00 71.62 204 ASN A N 1
ATOM 1629 C CA . ASN A 1 204 ? -7.985 5.508 -14.432 1.00 71.62 204 ASN A CA 1
ATOM 1630 C C . ASN A 1 204 ? -6.499 5.814 -14.691 1.00 71.62 204 ASN A C 1
ATOM 1632 O O . ASN A 1 204 ? -5.892 5.181 -15.564 1.00 71.62 204 ASN A O 1
ATOM 1636 N N . TYR A 1 205 ? -5.911 6.788 -13.994 1.00 78.00 205 TYR A N 1
ATOM 1637 C CA . TYR A 1 205 ? -4.519 7.185 -14.198 1.00 78.00 205 TYR A CA 1
ATOM 1638 C C . TYR A 1 205 ? -3.826 7.496 -12.880 1.00 78.00 205 TYR A C 1
ATOM 1640 O O . TYR A 1 205 ? -4.459 7.857 -11.890 1.00 78.00 205 TYR A O 1
ATOM 1648 N N . SER A 1 206 ? -2.506 7.370 -12.907 1.00 77.19 206 SER A N 1
ATOM 1649 C CA . SER A 1 206 ? -1.636 7.861 -11.859 1.00 77.19 206 SER A CA 1
ATOM 1650 C C . SER A 1 206 ? -0.491 8.660 -12.459 1.00 77.19 206 SER A C 1
ATOM 1652 O O . SER A 1 206 ? 0.000 8.349 -13.547 1.00 77.19 206 SER A O 1
ATOM 1654 N N . THR A 1 207 ? -0.067 9.670 -11.711 1.00 76.50 207 THR A N 1
ATOM 1655 C CA . THR A 1 207 ? 1.178 10.387 -11.935 1.00 76.50 207 THR A CA 1
ATOM 1656 C C . THR A 1 207 ? 2.162 10.020 -10.834 1.00 76.50 207 THR A C 1
ATOM 1658 O O . THR A 1 207 ? 1.824 10.035 -9.658 1.00 76.50 207 THR A O 1
ATOM 1661 N N . PHE A 1 208 ? 3.389 9.714 -11.230 1.00 73.75 208 PHE A N 1
ATOM 1662 C CA . PHE A 1 208 ? 4.505 9.379 -10.368 1.00 73.75 208 PHE A CA 1
ATOM 1663 C C . PHE A 1 208 ? 5.638 10.368 -10.628 1.00 73.75 208 PHE A C 1
ATOM 1665 O O . PHE A 1 208 ? 5.945 10.671 -11.782 1.00 73.75 208 PHE A O 1
ATOM 1672 N N . THR A 1 209 ? 6.260 10.879 -9.571 1.00 73.19 209 THR A N 1
ATOM 1673 C CA . THR A 1 209 ? 7.400 11.791 -9.679 1.00 73.19 209 THR A CA 1
ATOM 1674 C C . THR A 1 209 ? 8.613 11.148 -9.029 1.00 73.19 209 THR A C 1
ATOM 1676 O O . THR A 1 209 ? 8.556 10.686 -7.896 1.00 73.19 209 THR A O 1
ATOM 1679 N N . ILE A 1 210 ? 9.704 11.125 -9.781 1.00 73.06 210 ILE A N 1
ATOM 1680 C CA . ILE A 1 210 ? 10.974 10.485 -9.474 1.00 73.06 210 ILE A CA 1
ATOM 1681 C C . ILE A 1 210 ? 12.001 11.605 -9.292 1.00 73.06 210 ILE A C 1
ATOM 1683 O O . ILE A 1 210 ? 12.291 12.334 -10.243 1.00 73.06 210 ILE A O 1
ATOM 1687 N N . VAL A 1 211 ? 12.506 11.778 -8.068 1.00 66.06 211 VAL A N 1
ATOM 1688 C CA . VAL A 1 211 ? 13.501 12.807 -7.718 1.00 66.06 211 VAL A CA 1
ATOM 1689 C C . VAL A 1 211 ? 14.859 12.144 -7.524 1.00 66.06 211 VAL A C 1
ATOM 1691 O O . VAL A 1 211 ? 15.035 11.391 -6.573 1.00 66.06 211 VAL A O 1
ATOM 1694 N N . LEU A 1 212 ? 15.803 12.424 -8.414 1.00 59.25 212 LEU A N 1
ATOM 1695 C CA . LEU A 1 212 ? 17.202 12.026 -8.285 1.00 59.25 212 LEU A CA 1
ATOM 1696 C C . LEU A 1 212 ? 17.912 13.041 -7.385 1.00 59.25 212 LEU A C 1
ATOM 1698 O O . LEU A 1 212 ? 18.172 14.158 -7.835 1.00 59.25 212 LEU A O 1
ATOM 1702 N N . ASP A 1 213 ? 18.219 12.678 -6.140 1.00 53.38 213 ASP A N 1
ATOM 1703 C CA . ASP A 1 213 ? 19.111 13.489 -5.302 1.00 53.38 213 ASP A CA 1
ATOM 1704 C C . ASP A 1 213 ? 20.561 13.305 -5.782 1.00 53.38 213 ASP A C 1
ATOM 1706 O O . ASP A 1 213 ? 21.053 12.183 -5.859 1.00 53.38 213 ASP A O 1
ATOM 1710 N N . ASP A 1 214 ? 21.245 14.390 -6.146 1.00 48.19 214 ASP A N 1
ATOM 1711 C CA . ASP A 1 214 ? 22.635 14.362 -6.622 1.00 48.19 214 ASP A CA 1
ATOM 1712 C C . ASP A 1 214 ? 23.663 14.281 -5.478 1.00 48.19 214 ASP A C 1
ATOM 1714 O O . ASP A 1 214 ? 24.872 14.340 -5.720 1.00 48.19 214 ASP A O 1
ATOM 1718 N N . GLY A 1 215 ? 23.198 14.140 -4.232 1.00 48.09 215 GLY A N 1
ATOM 1719 C CA . GLY A 1 215 ? 24.052 14.024 -3.055 1.00 48.09 215 GLY A CA 1
ATOM 1720 C C . GLY A 1 215 ? 24.803 15.315 -2.719 1.00 48.09 215 GLY A C 1
ATOM 1721 O O . GLY A 1 215 ? 25.693 15.293 -1.869 1.00 48.09 215 GLY A O 1
ATOM 1722 N N . ALA A 1 216 ? 24.466 16.458 -3.330 1.00 37.34 216 ALA A N 1
ATOM 1723 C CA . ALA A 1 216 ? 25.167 17.726 -3.113 1.00 37.34 216 ALA A CA 1
ATOM 1724 C C . ALA A 1 216 ? 24.790 18.447 -1.796 1.00 37.34 216 ALA A C 1
ATOM 1726 O O . ALA A 1 216 ? 25.080 19.637 -1.644 1.00 37.34 216 ALA A O 1
ATOM 1727 N N . GLY A 1 217 ? 24.157 17.761 -0.834 1.00 42.41 217 GLY A N 1
ATOM 1728 C CA . GLY A 1 217 ? 23.530 18.409 0.323 1.00 42.41 217 GLY A CA 1
ATOM 1729 C C . GLY A 1 217 ? 23.503 17.651 1.655 1.00 42.41 217 GLY A C 1
ATOM 1730 O O . GLY A 1 217 ? 22.659 17.991 2.485 1.00 42.41 217 GLY A O 1
ATOM 1731 N N . ARG A 1 218 ? 24.389 16.675 1.898 1.00 35.38 218 ARG A N 1
ATOM 1732 C CA . ARG A 1 218 ? 24.614 16.113 3.247 1.00 35.38 218 ARG A CA 1
ATOM 1733 C C . ARG A 1 218 ? 26.014 16.405 3.770 1.00 35.38 218 ARG A C 1
ATOM 1735 O O . ARG A 1 218 ? 26.982 16.219 3.003 1.00 35.38 218 ARG A O 1
#

pLDDT: mean 79.15, std 20.13, range [30.41, 98.44]

Foldseek 3Di:
DDDDDDDDDDDDDPPPPPPPPPDLDAWDWDADVVDDLQRIWTAGPVRDTDELAWDDDPNFIWGAHRVRTTDALAWDFHAQNVGNVDTAIFHQYRNRTTFEPADQPQWHHHRSRGIDGPVVVDDLVVLVVSLVQQVHDLVQVLVQVQVDLKDKDKDWRPRARHTPVRHHSVHVSVVSSVVNNQVSRPDVDDQVFPPDFDFPDDVTMTMGMTGGDPPPPD

Radius of gyration: 28.19 Å; chains: 1; bounding box: 96×42×86 Å

Secondary structure (DSSP, 8-state):
------------------------PPPEEEE-TTS-TT-EEEE-TTS-B--SEEEEETTEEEEE-TTSPBP-SEEEEEEETTEEEEEEEEEEPTTSPBP-SEE-SSEEE-TTSBEEE-GGGS-HHHHHHHHHHTT--HHHHHHHHHH-SEEEEEEESTTS-B-TTS-B-HHHHHHHHHHHHHHH-SS-S-------------SSEEEEEEE---STT-

Sequence (218 aa):
MKMRKGFAGICAAAALSLSMTVGAFAGEWQFQEGGEYWQWKYVEQDGSCKVNEWKEIDGKWYHFDSEGYIDAGGLFFLPSINDSNVGDRHYMMFSGALETNRDFGIGYVDGEGRWHETLSYYDIEQKENFCRSWGIDMDLIYNGCRSNSLTTYTCSTALFPKDSEGNPAFDVVKDAIIVCADYKSPTNTDYDWSGYSYWNMGDNYSTFTIVLDDGAGR